Protein AF-A0A6V8KD12-F1 (afdb_monomer)

Mean predicted aligned error: 5.7 Å

pLDDT: mean 87.44, std 9.62, range [46.94, 98.0]

Structure (mmCIF, N/CA/C/O backbone):
data_AF-A0A6V8KD12-F1
#
_entry.id   AF-A0A6V8KD12-F1
#
loop_
_atom_site.group_PDB
_atom_site.id
_atom_site.type_symbol
_atom_site.label_atom_id
_atom_site.label_alt_id
_atom_site.label_comp_id
_atom_site.label_asym_id
_atom_site.label_entity_id
_atom_site.label_seq_id
_atom_site.pdbx_PDB_ins_code
_atom_site.Cartn_x
_atom_site.Cartn_y
_atom_site.Cartn_z
_atom_site.occupancy
_atom_site.B_iso_or_equiv
_atom_site.auth_seq_id
_atom_site.auth_comp_id
_atom_site.auth_asym_id
_atom_site.auth_atom_id
_atom_site.pdbx_PDB_model_num
ATOM 1 N N . MET A 1 1 ? 13.180 -2.261 -14.685 1.00 46.94 1 MET A N 1
ATOM 2 C CA . MET A 1 1 ? 11.824 -1.833 -14.248 1.00 46.94 1 MET A CA 1
ATOM 3 C C . MET A 1 1 ? 11.907 -1.115 -12.896 1.00 46.94 1 MET A C 1
ATOM 5 O O . MET A 1 1 ? 12.564 -1.656 -12.029 1.00 46.94 1 MET A O 1
ATOM 9 N N . ALA A 1 2 ? 11.272 0.051 -12.705 1.00 47.97 2 ALA A N 1
ATOM 10 C CA . ALA A 1 2 ? 10.940 0.607 -11.367 1.00 47.97 2 ALA A CA 1
ATOM 11 C C . ALA A 1 2 ? 9.421 0.753 -11.205 1.00 47.97 2 ALA A C 1
ATOM 13 O O . ALA A 1 2 ? 8.895 0.661 -10.113 1.00 47.97 2 ALA A O 1
ATOM 14 N N . ILE A 1 3 ? 8.714 0.892 -12.323 1.00 53.16 3 ILE A N 1
ATOM 15 C CA . ILE A 1 3 ? 7.659 0.016 -12.842 1.00 53.16 3 ILE A CA 1
ATOM 16 C C . ILE A 1 3 ? 7.436 0.587 -14.256 1.00 53.16 3 ILE A C 1
ATOM 18 O O . ILE A 1 3 ? 6.945 1.695 -14.428 1.00 53.16 3 ILE A O 1
ATOM 22 N N . ARG A 1 4 ? 7.962 -0.077 -15.286 1.00 57.16 4 ARG A N 1
ATOM 23 C CA . ARG A 1 4 ? 7.761 0.278 -16.696 1.00 57.16 4 ARG A CA 1
ATOM 24 C C . ARG A 1 4 ? 7.095 -0.916 -17.344 1.00 57.16 4 ARG A C 1
ATOM 26 O O . ARG A 1 4 ? 7.818 -1.764 -17.868 1.00 57.16 4 ARG A O 1
ATOM 33 N N . PRO A 1 5 ? 5.773 -1.063 -17.204 1.00 55.84 5 PRO A N 1
ATOM 34 C CA . PRO A 1 5 ? 5.112 -2.126 -17.918 1.00 55.84 5 PRO A CA 1
ATOM 35 C C . PRO A 1 5 ? 5.358 -1.893 -19.423 1.00 55.84 5 PRO A C 1
ATOM 37 O O . PRO A 1 5 ? 5.455 -0.731 -19.851 1.00 55.84 5 PRO A O 1
ATOM 40 N N . PRO A 1 6 ? 5.543 -2.964 -20.211 1.00 58.41 6 PRO A N 1
ATOM 41 C CA . PRO A 1 6 ? 5.554 -2.863 -21.661 1.00 58.41 6 PRO A CA 1
ATOM 42 C C . PRO A 1 6 ? 4.309 -2.084 -22.110 1.00 58.41 6 PRO A C 1
ATOM 44 O O . PRO A 1 6 ? 3.278 -2.120 -21.436 1.00 58.41 6 PRO A O 1
ATOM 47 N N . ALA A 1 7 ? 4.409 -1.307 -23.188 1.00 65.12 7 ALA A N 1
ATOM 48 C CA . ALA A 1 7 ? 3.333 -0.406 -23.614 1.00 65.12 7 ALA A CA 1
ATOM 49 C C . ALA A 1 7 ? 2.801 0.543 -22.504 1.00 65.12 7 ALA A C 1
ATOM 51 O O . ALA A 1 7 ? 1.593 0.660 -22.304 1.00 65.12 7 ALA A O 1
ATOM 52 N N . LEU A 1 8 ? 3.691 1.276 -21.817 1.00 74.00 8 LEU A N 1
ATOM 53 C CA . LEU A 1 8 ? 3.359 2.245 -20.751 1.00 74.00 8 LEU A CA 1
ATOM 54 C C . LEU A 1 8 ? 2.079 3.081 -20.983 1.00 74.00 8 LEU A C 1
ATOM 56 O O . LEU A 1 8 ? 1.253 3.105 -20.072 1.00 74.00 8 LEU A O 1
ATOM 60 N N . PRO A 1 9 ? 1.843 3.729 -22.146 1.00 80.25 9 PRO A N 1
ATOM 61 C CA . PRO A 1 9 ? 0.612 4.497 -22.351 1.00 80.25 9 PRO A CA 1
ATOM 62 C C . PRO A 1 9 ? -0.648 3.622 -22.363 1.00 80.25 9 PRO A C 1
ATOM 64 O O . PRO A 1 9 ? -1.686 4.043 -21.861 1.00 80.25 9 PRO A O 1
ATOM 67 N N . ALA A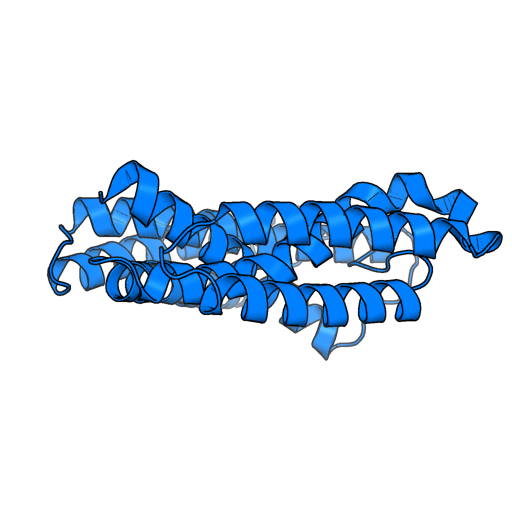 1 10 ? -0.562 2.399 -22.891 1.00 82.75 10 ALA A N 1
ATOM 68 C CA . ALA A 1 10 ? -1.689 1.477 -22.919 1.00 82.75 10 ALA A CA 1
ATOM 69 C C . ALA A 1 10 ? -2.018 0.978 -21.509 1.00 82.75 10 ALA A C 1
ATOM 71 O O . ALA A 1 10 ? -3.174 0.994 -21.102 1.00 82.75 10 ALA A O 1
ATOM 72 N N . VAL A 1 11 ? -0.999 0.616 -20.727 1.00 83.31 11 VAL A N 1
ATOM 73 C CA . VAL A 1 11 ? -1.191 0.163 -19.342 1.00 83.31 11 VAL A CA 1
ATOM 74 C C . VAL A 1 11 ? -1.676 1.303 -18.454 1.00 83.31 11 VAL A C 1
ATOM 76 O O . VAL A 1 11 ? -2.577 1.092 -17.651 1.00 83.31 11 VAL A O 1
ATOM 79 N N . ALA A 1 12 ? -1.162 2.521 -18.640 1.00 85.69 12 ALA A N 1
ATOM 80 C CA . ALA A 1 12 ? -1.676 3.707 -17.960 1.00 85.69 12 ALA A CA 1
ATOM 81 C C . ALA A 1 12 ? -3.152 3.964 -18.304 1.00 85.69 12 ALA A C 1
ATOM 83 O O . ALA A 1 12 ? -3.948 4.207 -17.401 1.00 85.69 12 ALA A O 1
ATOM 84 N N . GLY A 1 13 ? -3.530 3.844 -19.582 1.00 89.12 13 GLY A N 1
ATOM 85 C CA . GLY A 1 13 ? -4.921 3.956 -20.023 1.00 89.12 13 GLY A CA 1
ATOM 86 C C . GLY A 1 13 ? -5.826 2.901 -19.384 1.00 89.12 13 GLY A C 1
ATOM 87 O O . GLY A 1 13 ? -6.870 3.241 -18.834 1.00 89.12 13 GLY A O 1
ATOM 88 N N . VAL A 1 14 ? -5.399 1.635 -19.374 1.00 90.62 14 VAL A N 1
ATOM 89 C CA . VAL A 1 14 ? -6.140 0.551 -18.709 1.00 90.62 14 VAL A CA 1
ATOM 90 C C . VAL A 1 14 ? -6.272 0.809 -17.209 1.00 90.62 14 VAL A C 1
ATOM 92 O O . VAL A 1 14 ? -7.352 0.621 -16.662 1.00 90.62 14 VAL A O 1
ATOM 95 N N . CYS A 1 15 ? -5.218 1.283 -16.543 1.00 89.50 15 CYS A N 1
ATOM 96 C CA . CYS A 1 15 ? -5.270 1.595 -15.115 1.00 89.50 15 CYS A CA 1
ATOM 97 C C . CYS A 1 15 ? -6.203 2.774 -14.816 1.00 89.50 15 CYS A C 1
ATOM 99 O O . CYS A 1 15 ? -6.921 2.727 -13.826 1.00 89.50 15 CYS A O 1
ATOM 101 N N . ALA A 1 16 ? -6.245 3.797 -15.675 1.00 92.25 16 ALA A N 1
ATOM 102 C CA . ALA A 1 16 ? -7.182 4.910 -15.532 1.00 92.25 16 ALA A CA 1
ATOM 103 C C . ALA A 1 16 ? -8.642 4.447 -15.666 1.00 92.25 16 ALA A C 1
ATOM 105 O O . ALA A 1 16 ? -9.491 4.831 -14.865 1.00 92.25 16 ALA A O 1
ATOM 106 N N . VAL A 1 17 ? -8.928 3.571 -16.635 1.00 93.88 17 VAL A N 1
ATOM 107 C CA . VAL A 1 17 ? -10.260 2.967 -16.790 1.00 93.88 17 VAL A CA 1
ATOM 108 C C . VAL A 1 17 ? -10.591 2.064 -15.602 1.00 93.88 17 VAL A C 1
ATOM 110 O O . VAL A 1 17 ? -11.696 2.139 -15.074 1.00 93.88 17 VAL A O 1
ATOM 113 N N . ALA A 1 18 ? -9.642 1.245 -15.143 1.00 93.25 18 ALA A N 1
ATOM 114 C CA . ALA A 1 18 ? -9.827 0.384 -13.979 1.00 93.25 18 ALA A CA 1
ATOM 115 C C . ALA A 1 18 ? -10.093 1.194 -12.701 1.00 93.25 18 ALA A C 1
ATOM 117 O O . ALA A 1 18 ? -10.962 0.803 -11.932 1.00 93.25 18 ALA A O 1
ATOM 118 N N . ALA A 1 19 ? -9.417 2.331 -12.502 1.00 92.25 19 ALA A N 1
ATOM 119 C CA . ALA A 1 19 ? -9.681 3.248 -11.390 1.00 92.25 19 ALA A CA 1
ATOM 120 C C . ALA A 1 19 ? -11.131 3.743 -11.415 1.00 92.25 19 ALA A C 1
ATOM 122 O O . ALA A 1 19 ? -11.870 3.573 -10.452 1.00 92.25 19 ALA A O 1
ATOM 123 N N . LEU A 1 20 ? -11.559 4.272 -12.564 1.00 94.81 20 LEU A N 1
ATOM 124 C CA . LEU A 1 20 ? -12.904 4.807 -12.744 1.00 94.81 20 LEU A CA 1
ATOM 125 C C . LEU A 1 20 ? -13.976 3.727 -12.541 1.00 94.81 20 LEU A C 1
ATOM 127 O O . LEU A 1 20 ? -14.984 3.963 -11.881 1.00 94.81 20 LEU A O 1
ATOM 131 N N . LEU A 1 21 ? -13.750 2.524 -13.073 1.00 94.12 21 LEU A N 1
ATOM 132 C CA . LEU A 1 21 ? -14.649 1.393 -12.864 1.00 94.12 21 LEU A CA 1
ATOM 133 C C . LEU A 1 21 ? -14.657 0.921 -11.409 1.00 94.12 21 LEU A C 1
ATOM 135 O O . LEU A 1 21 ? -15.714 0.528 -10.928 1.00 94.12 21 LEU A O 1
ATOM 139 N N . ALA A 1 22 ? -13.522 0.964 -10.708 1.00 93.50 22 ALA A N 1
ATOM 140 C CA . ALA A 1 22 ? -13.441 0.605 -9.297 1.00 93.50 22 ALA A CA 1
ATOM 141 C C . ALA A 1 22 ? -14.221 1.596 -8.424 1.00 93.50 22 ALA A C 1
ATOM 143 O O . ALA A 1 22 ? -14.974 1.161 -7.556 1.00 93.50 22 ALA A O 1
ATOM 144 N N . ASP A 1 23 ? -14.118 2.898 -8.699 1.00 93.25 23 ASP A N 1
ATOM 145 C CA . ASP A 1 23 ? -14.878 3.932 -7.990 1.00 93.25 23 ASP A CA 1
ATOM 146 C C . ASP A 1 23 ? -16.386 3.769 -8.220 1.00 93.25 23 ASP A C 1
ATOM 148 O O . ASP A 1 23 ? -17.173 3.763 -7.271 1.00 93.25 23 ASP A O 1
ATOM 152 N N . ILE A 1 24 ? -16.801 3.540 -9.472 1.00 91.88 24 ILE A N 1
ATOM 153 C CA . ILE A 1 24 ? -18.200 3.229 -9.801 1.00 91.88 24 ILE A CA 1
ATOM 154 C C . ILE A 1 24 ? -18.647 1.963 -9.061 1.00 91.88 24 ILE A C 1
ATOM 156 O O . ILE A 1 24 ? -19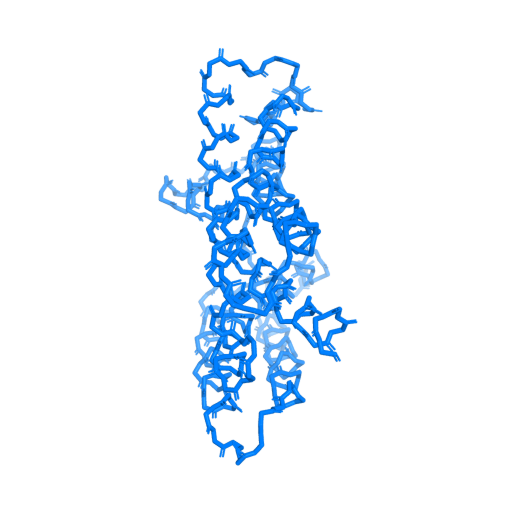.699 1.952 -8.425 1.00 91.88 24 ILE A O 1
ATOM 160 N N . ALA A 1 25 ? -17.842 0.903 -9.102 1.00 92.12 25 ALA A N 1
ATOM 161 C CA . ALA A 1 25 ? -18.140 -0.373 -8.464 1.00 92.12 25 ALA A CA 1
ATOM 162 C C . ALA A 1 25 ? -18.185 -0.289 -6.929 1.00 92.12 25 ALA A C 1
ATOM 164 O O . ALA A 1 25 ? -18.879 -1.088 -6.305 1.00 92.12 25 ALA A O 1
ATOM 165 N N . ALA A 1 26 ? -17.488 0.669 -6.316 1.00 91.25 26 ALA A N 1
ATOM 166 C CA . ALA A 1 26 ? -17.530 0.913 -4.878 1.00 91.25 26 ALA A CA 1
ATOM 167 C C . ALA A 1 26 ? -18.795 1.678 -4.439 1.00 91.25 26 ALA A C 1
ATOM 169 O O . ALA A 1 26 ? -19.311 1.461 -3.337 1.00 91.25 26 ALA A O 1
ATOM 170 N N . VAL A 1 27 ? -19.312 2.564 -5.296 1.00 91.50 27 VAL A N 1
ATOM 171 C CA . VAL A 1 27 ? -20.464 3.430 -4.986 1.00 91.50 27 VAL A CA 1
ATOM 172 C C . VAL A 1 27 ? -21.797 2.791 -5.379 1.00 91.50 27 VAL A C 1
ATOM 174 O O . VAL A 1 27 ? -22.782 2.934 -4.658 1.00 91.50 27 VAL A O 1
ATOM 177 N N . TRP A 1 28 ? -21.849 2.079 -6.504 1.00 89.94 28 TRP A N 1
ATOM 178 C CA . TRP A 1 28 ? -23.105 1.638 -7.117 1.00 89.94 28 TRP A CA 1
ATOM 179 C C . TRP A 1 28 ? -23.869 0.542 -6.348 1.00 89.94 28 TRP A C 1
ATOM 181 O O . TRP A 1 28 ? -25.097 0.633 -6.256 1.00 89.94 28 TRP A O 1
ATOM 191 N N . PRO A 1 29 ? -23.221 -0.493 -5.778 1.00 88.44 29 PRO A N 1
ATOM 192 C CA . PRO A 1 29 ? -23.928 -1.530 -5.033 1.00 88.44 29 PRO A CA 1
ATOM 193 C C . PRO A 1 29 ? -24.626 -0.959 -3.795 1.00 88.44 29 PRO A C 1
ATOM 195 O O . PRO A 1 29 ? -24.043 -0.167 -3.053 1.00 88.44 29 PRO A O 1
ATOM 198 N N . GLN A 1 30 ? -25.857 -1.400 -3.525 1.00 83.50 30 GLN A N 1
ATOM 199 C CA . GLN A 1 30 ? -26.606 -0.980 -2.330 1.00 83.50 30 GLN A CA 1
ATOM 200 C C . GLN A 1 30 ? -25.964 -1.492 -1.031 1.00 83.50 30 GLN A C 1
ATOM 202 O O . GLN A 1 30 ? -25.962 -0.785 -0.026 1.00 83.50 30 GLN A O 1
ATOM 207 N N . SER A 1 31 ? -25.354 -2.677 -1.069 1.00 83.50 31 SER A N 1
ATOM 208 C CA . SER A 1 31 ? -24.565 -3.258 0.021 1.00 83.50 31 SER A CA 1
ATOM 209 C C . SER A 1 31 ? -23.068 -3.013 -0.179 1.00 83.50 31 SER A C 1
ATOM 211 O O . SER A 1 31 ? -22.563 -3.156 -1.295 1.00 83.50 31 SER A O 1
ATOM 213 N N . ALA A 1 32 ? -22.340 -2.708 0.897 1.00 82.88 32 ALA A N 1
ATOM 214 C CA . ALA A 1 32 ? -20.882 -2.626 0.869 1.00 82.88 32 ALA A CA 1
ATOM 215 C C . ALA A 1 32 ? -20.296 -4.023 0.590 1.00 82.88 32 ALA A C 1
ATOM 217 O O . ALA A 1 32 ? -20.443 -4.948 1.381 1.00 82.88 32 ALA A O 1
ATOM 218 N N . THR A 1 33 ? -19.702 -4.213 -0.591 1.00 85.12 33 THR A N 1
ATOM 219 C CA . THR A 1 33 ? -19.132 -5.505 -1.006 1.00 85.12 33 THR A CA 1
ATOM 220 C C . THR A 1 33 ? -17.822 -5.286 -1.753 1.00 85.12 33 THR A C 1
ATOM 222 O O . THR A 1 33 ? -17.708 -4.368 -2.563 1.00 85.12 33 THR A O 1
ATOM 225 N N . ILE A 1 34 ? -16.827 -6.141 -1.503 1.00 87.25 34 ILE A N 1
ATOM 226 C CA . ILE A 1 34 ? -15.526 -6.092 -2.196 1.00 87.25 34 ILE A CA 1
ATOM 227 C C . ILE A 1 34 ? -15.530 -6.847 -3.529 1.00 87.25 34 ILE A C 1
ATOM 229 O O . ILE A 1 34 ? -14.642 -6.667 -4.361 1.00 87.25 34 ILE A O 1
ATOM 233 N N . LEU A 1 35 ? -16.533 -7.701 -3.749 1.00 90.94 35 LEU A N 1
ATOM 234 C CA . LEU A 1 35 ? -16.610 -8.579 -4.914 1.00 90.94 35 LEU A CA 1
ATOM 235 C C . LEU A 1 35 ? -16.564 -7.813 -6.257 1.00 90.94 35 LEU A C 1
ATOM 237 O O . LEU A 1 35 ? -15.824 -8.236 -7.146 1.00 90.94 35 LEU A O 1
ATOM 241 N N . PRO A 1 36 ? -17.240 -6.657 -6.418 1.00 90.56 36 PRO A N 1
ATOM 242 C CA . PRO A 1 36 ? -17.102 -5.838 -7.621 1.00 90.56 36 PRO A CA 1
ATOM 243 C C . PRO A 1 36 ? -15.665 -5.346 -7.862 1.00 90.56 36 PRO A C 1
ATOM 245 O O . PRO A 1 36 ? -15.186 -5.388 -8.993 1.00 90.56 36 PRO A O 1
ATOM 248 N N . LEU A 1 37 ? -14.937 -4.957 -6.808 1.00 89.94 37 LEU A N 1
ATOM 249 C CA . LEU A 1 37 ? -13.539 -4.517 -6.913 1.00 89.94 37 LEU A CA 1
ATOM 250 C C . LEU A 1 37 ? -12.616 -5.675 -7.311 1.00 89.94 37 LEU A C 1
ATOM 252 O O . LEU A 1 37 ? -11.657 -5.474 -8.060 1.00 89.94 37 LEU A O 1
ATOM 256 N N . PHE A 1 38 ? -12.923 -6.897 -6.866 1.00 91.56 38 PHE A N 1
ATOM 257 C CA . PHE A 1 38 ? -12.214 -8.094 -7.314 1.00 91.56 38 PHE A CA 1
ATOM 258 C C . PHE A 1 38 ? -12.384 -8.309 -8.825 1.00 91.56 38 PHE A C 1
ATOM 260 O O . PHE A 1 38 ? -11.391 -8.488 -9.532 1.00 91.56 38 PHE A O 1
ATOM 267 N N . TYR A 1 39 ? -13.610 -8.204 -9.350 1.00 92.94 39 TYR A N 1
ATOM 268 C CA . TYR A 1 39 ? -13.848 -8.307 -10.794 1.00 92.94 39 TYR A CA 1
ATOM 269 C C . TYR A 1 39 ? -13.140 -7.207 -11.591 1.00 92.94 39 TYR A C 1
ATOM 271 O O . TYR A 1 39 ? -12.548 -7.502 -12.630 1.00 92.94 39 TYR A O 1
ATOM 279 N N . VAL A 1 40 ? -13.133 -5.964 -11.095 1.00 93.88 40 VAL A N 1
ATOM 280 C CA . VAL A 1 40 ? -12.402 -4.858 -11.737 1.00 93.88 40 VAL A CA 1
ATOM 281 C C . VAL A 1 40 ? -10.893 -5.110 -11.723 1.00 93.88 40 VAL A C 1
ATOM 283 O O . VAL A 1 40 ? -10.229 -4.870 -12.728 1.00 93.88 40 VAL A O 1
ATOM 286 N N . SER A 1 41 ? -10.350 -5.661 -10.635 1.00 90.94 41 SER A N 1
ATOM 287 C CA . SER A 1 41 ? -8.928 -6.012 -10.535 1.00 90.94 41 SER A CA 1
ATOM 288 C C . SER A 1 41 ? -8.535 -7.088 -11.550 1.00 90.94 41 SER A C 1
ATOM 290 O O . SER A 1 41 ? -7.567 -6.919 -12.293 1.00 90.94 41 SER A O 1
ATOM 292 N N . VAL A 1 42 ? -9.307 -8.179 -11.624 1.00 93.00 42 VAL A N 1
ATOM 293 C CA . VAL A 1 42 ? -9.060 -9.281 -12.568 1.00 93.00 42 VAL A CA 1
ATOM 294 C C . VAL A 1 42 ? -9.228 -8.805 -14.012 1.00 93.00 42 VAL A C 1
ATOM 296 O O . VAL A 1 42 ? -8.365 -9.069 -14.851 1.00 93.00 42 VAL A O 1
ATOM 299 N N . GLY A 1 43 ? -10.299 -8.061 -14.302 1.00 92.56 43 GLY A N 1
ATOM 300 C CA . GLY A 1 43 ? -10.574 -7.517 -15.631 1.00 92.56 43 GLY A CA 1
ATOM 301 C C . GLY A 1 43 ? -9.523 -6.502 -16.083 1.00 92.56 43 GLY A C 1
ATOM 302 O O . GLY A 1 43 ? -9.025 -6.593 -17.203 1.00 92.56 43 GLY A O 1
ATOM 303 N N . GLY A 1 44 ? -9.124 -5.580 -15.203 1.00 91.50 44 GLY A N 1
ATOM 304 C CA . GLY A 1 44 ? -8.078 -4.593 -15.469 1.00 91.50 44 GLY A CA 1
ATOM 305 C C . GLY A 1 44 ? -6.714 -5.239 -15.708 1.00 91.50 44 GLY A C 1
ATOM 306 O O . GLY A 1 44 ? -6.009 -4.865 -16.644 1.00 91.50 44 GLY A O 1
ATOM 307 N N . PHE A 1 45 ? -6.362 -6.265 -14.928 1.00 91.50 45 PHE A N 1
ATOM 308 C CA . PHE A 1 45 ? -5.128 -7.022 -15.133 1.00 91.50 45 PHE A CA 1
ATOM 309 C C . PHE A 1 45 ? -5.134 -7.772 -16.471 1.00 91.50 45 PHE A C 1
ATOM 311 O O . PHE A 1 45 ? -4.175 -7.667 -17.237 1.00 91.50 45 PHE A O 1
ATOM 318 N N . ALA A 1 46 ? -6.227 -8.471 -16.793 1.00 91.31 46 ALA A N 1
ATOM 319 C CA . ALA A 1 46 ? -6.378 -9.164 -18.069 1.00 91.31 46 ALA A CA 1
ATOM 320 C C . ALA A 1 46 ? -6.311 -8.190 -19.257 1.00 91.31 46 ALA A C 1
ATOM 322 O O . ALA A 1 46 ? -5.597 -8.445 -20.226 1.00 91.31 46 ALA A O 1
ATOM 323 N N . ALA A 1 47 ? -6.983 -7.040 -19.167 1.00 90.81 47 ALA A N 1
ATOM 324 C CA . ALA A 1 47 ? -6.940 -6.003 -20.193 1.00 90.81 47 ALA A CA 1
ATOM 325 C C . ALA A 1 47 ? -5.528 -5.421 -20.371 1.00 90.81 47 ALA A C 1
ATOM 327 O O . ALA A 1 47 ? -5.078 -5.234 -21.502 1.00 90.81 47 ALA A O 1
ATOM 328 N N . ALA A 1 48 ? -4.797 -5.184 -19.277 1.00 87.94 48 ALA A N 1
ATOM 329 C CA . ALA A 1 48 ? -3.424 -4.688 -19.332 1.00 87.94 48 ALA A CA 1
ATOM 330 C C . ALA A 1 48 ? -2.477 -5.714 -19.973 1.00 87.94 48 ALA A C 1
ATOM 332 O O . ALA A 1 48 ? -1.630 -5.344 -20.785 1.00 87.94 48 ALA A O 1
ATOM 333 N N . MET A 1 49 ? -2.661 -7.003 -19.673 1.00 87.38 49 MET A N 1
ATOM 334 C CA . MET A 1 49 ? -1.936 -8.095 -20.327 1.00 87.38 49 MET A CA 1
ATOM 335 C C . MET A 1 49 ? -2.231 -8.166 -21.823 1.00 87.38 49 MET A C 1
ATOM 337 O O . MET A 1 49 ? -1.307 -8.212 -22.633 1.00 87.38 49 MET A O 1
ATOM 341 N N . LEU A 1 50 ? -3.506 -8.112 -22.213 1.00 87.44 50 LEU A N 1
ATOM 342 C CA . LEU A 1 50 ? -3.893 -8.104 -23.624 1.00 87.44 50 LEU A CA 1
ATOM 343 C C . LEU A 1 50 ? -3.289 -6.903 -24.359 1.00 87.44 50 LEU A C 1
ATOM 345 O O . LEU A 1 50 ? -2.744 -7.071 -25.446 1.00 87.44 50 LEU A O 1
ATOM 349 N N . ALA A 1 51 ? -3.302 -5.717 -23.746 1.00 84.38 51 ALA A N 1
ATOM 350 C CA . ALA A 1 51 ? -2.712 -4.510 -24.316 1.00 84.38 51 ALA A CA 1
ATOM 351 C C . ALA A 1 51 ? -1.196 -4.640 -24.556 1.00 84.38 51 ALA A C 1
ATOM 353 O O . ALA A 1 51 ? -0.694 -4.181 -25.584 1.00 84.38 51 ALA A O 1
ATOM 354 N N . GLN A 1 52 ? -0.471 -5.308 -23.654 1.00 82.00 52 GLN A N 1
ATOM 355 C CA . GLN A 1 52 ? 0.961 -5.588 -23.812 1.00 82.00 52 GLN A CA 1
ATOM 356 C C . GLN A 1 52 ? 1.252 -6.575 -24.948 1.00 82.00 52 GLN A C 1
ATOM 358 O O . GLN A 1 52 ? 2.292 -6.481 -25.596 1.00 82.00 52 GLN A O 1
ATOM 363 N N . LEU A 1 53 ? 0.329 -7.499 -25.234 1.00 81.88 53 LEU A N 1
ATOM 364 C CA . LEU A 1 53 ? 0.495 -8.492 -26.297 1.00 81.88 53 LEU A CA 1
ATOM 365 C C . LEU A 1 53 ? 0.272 -7.925 -27.706 1.00 81.88 53 LEU A C 1
ATOM 367 O O . LEU A 1 53 ? 0.739 -8.519 -28.681 1.00 81.88 53 LEU A O 1
ATOM 371 N N . VAL A 1 54 ? -0.394 -6.776 -27.852 1.00 79.88 54 VAL A N 1
ATOM 372 C CA . VAL A 1 54 ? -0.654 -6.178 -29.174 1.00 79.88 54 VAL A CA 1
ATOM 373 C C . VAL A 1 54 ? 0.649 -5.750 -29.863 1.00 79.88 54 VAL A C 1
ATOM 375 O O . VAL A 1 54 ? 0.805 -5.970 -31.066 1.00 79.88 54 VAL A O 1
ATOM 378 N N . ARG A 1 55 ? 1.622 -5.205 -29.120 1.00 72.75 55 ARG A N 1
ATOM 379 C CA . ARG A 1 55 ? 2.886 -4.694 -29.677 1.00 72.75 55 ARG A CA 1
ATOM 380 C C . ARG A 1 55 ? 3.978 -5.777 -29.744 1.00 72.75 55 ARG A C 1
ATOM 382 O O . ARG A 1 55 ? 4.290 -6.369 -28.715 1.00 72.75 55 ARG A O 1
ATOM 389 N N . PRO A 1 56 ? 4.597 -6.034 -30.915 1.00 66.69 56 PRO A N 1
ATOM 390 C CA . PRO A 1 56 ? 5.602 -7.093 -31.080 1.00 66.69 56 PRO A CA 1
ATOM 391 C C . PRO A 1 56 ? 6.804 -6.973 -30.131 1.00 66.69 56 PRO A C 1
ATOM 393 O O . PRO A 1 56 ? 7.191 -7.966 -29.519 1.00 66.69 56 PRO A O 1
ATOM 396 N N . ASP A 1 57 ? 7.332 -5.758 -29.954 1.00 67.56 57 ASP A N 1
ATOM 397 C CA . ASP A 1 57 ? 8.503 -5.481 -29.105 1.00 67.56 57 ASP A CA 1
ATOM 398 C C . ASP A 1 57 ? 8.231 -5.710 -27.608 1.00 67.56 57 ASP A C 1
ATOM 400 O O . ASP A 1 57 ? 9.140 -5.998 -26.824 1.00 67.56 57 ASP A O 1
ATOM 404 N N . ASP A 1 58 ? 6.962 -5.601 -27.214 1.00 64.69 58 ASP A N 1
ATOM 405 C CA . ASP A 1 58 ? 6.488 -5.718 -25.837 1.00 64.69 58 ASP A CA 1
ATOM 406 C C . ASP A 1 58 ? 6.209 -7.186 -25.445 1.00 64.69 58 ASP A C 1
ATOM 408 O O . ASP A 1 58 ? 6.399 -7.567 -24.286 1.00 64.69 58 ASP A O 1
ATOM 412 N N . ARG A 1 59 ? 5.865 -8.057 -26.412 1.00 64.88 59 ARG A N 1
ATOM 413 C CA . ARG A 1 59 ? 5.610 -9.498 -26.180 1.00 64.88 59 ARG A CA 1
ATOM 414 C C . ARG A 1 59 ? 6.802 -10.224 -25.564 1.00 64.88 59 ARG A C 1
ATOM 416 O O . ARG A 1 59 ? 6.615 -11.093 -24.715 1.00 64.88 59 ARG A O 1
ATOM 423 N N . ALA A 1 60 ? 8.021 -9.861 -25.964 1.00 65.62 60 ALA A N 1
ATOM 424 C CA . ALA A 1 60 ? 9.246 -10.4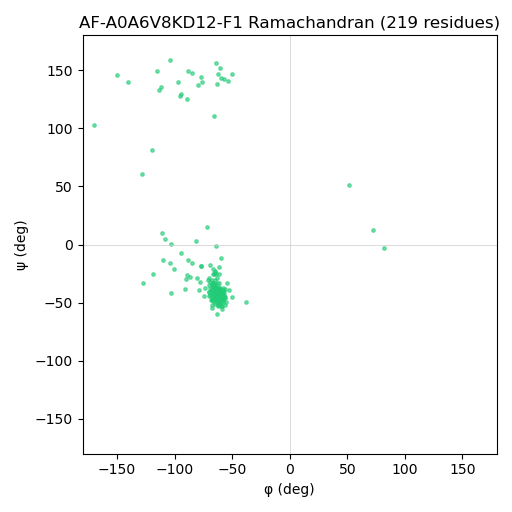91 -25.472 1.00 65.62 60 ALA A CA 1
ATOM 425 C C . ALA A 1 60 ? 9.479 -10.257 -23.967 1.00 65.62 60 ALA A C 1
ATOM 427 O O . ALA A 1 60 ? 10.150 -11.057 -23.323 1.00 65.62 60 ALA A O 1
ATOM 428 N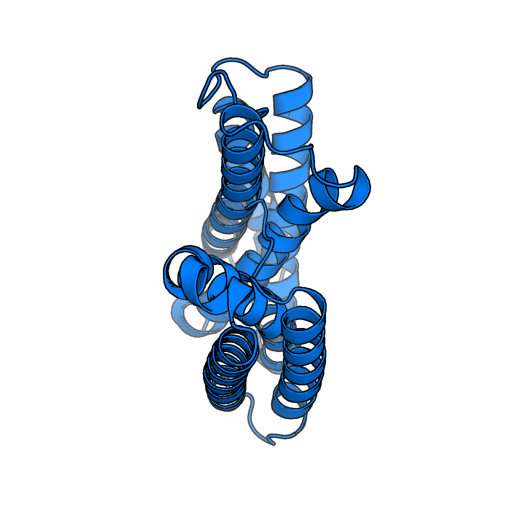 N . ARG A 1 61 ? 8.897 -9.191 -23.399 1.00 67.50 61 ARG A N 1
ATOM 429 C CA . ARG A 1 61 ? 9.057 -8.791 -21.988 1.00 67.50 61 ARG A CA 1
ATOM 430 C C . ARG A 1 61 ? 7.802 -9.037 -21.149 1.00 67.50 61 ARG A C 1
ATOM 432 O O . ARG A 1 61 ? 7.767 -8.670 -19.977 1.00 67.50 61 ARG A O 1
ATOM 439 N N . ALA A 1 62 ? 6.769 -9.649 -21.732 1.00 66.44 62 ALA A N 1
ATOM 440 C CA . ALA A 1 62 ? 5.470 -9.817 -21.085 1.00 66.44 62 ALA A CA 1
ATOM 441 C C . ALA A 1 62 ? 5.583 -10.597 -19.763 1.00 66.44 62 ALA A C 1
ATOM 443 O O . ALA A 1 62 ? 5.051 -10.154 -18.746 1.00 66.44 62 ALA A O 1
ATOM 444 N N . LYS A 1 63 ? 6.357 -11.694 -19.743 1.00 68.62 63 LYS A N 1
ATOM 445 C CA . LYS A 1 63 ? 6.568 -12.517 -18.536 1.00 68.62 63 LYS A CA 1
ATOM 446 C C . LYS A 1 63 ? 7.250 -11.739 -17.406 1.00 68.62 63 LYS A C 1
ATOM 448 O O . LYS A 1 63 ? 6.799 -11.814 -16.267 1.00 68.62 63 LYS A O 1
ATOM 453 N N . ASP A 1 64 ? 8.249 -10.925 -17.736 1.00 69.31 64 ASP A N 1
ATOM 454 C CA . ASP A 1 64 ? 8.989 -10.111 -16.760 1.00 69.31 64 ASP A CA 1
ATOM 455 C C . ASP A 1 64 ? 8.135 -8.972 -16.173 1.00 69.31 64 ASP A C 1
ATOM 457 O O . ASP A 1 64 ? 8.454 -8.407 -15.127 1.00 69.31 64 ASP A O 1
ATOM 461 N N . SER A 1 65 ? 7.025 -8.630 -16.834 1.00 74.81 65 SER A N 1
ATOM 462 C CA . SER A 1 65 ? 6.147 -7.518 -16.463 1.00 74.81 65 SER A CA 1
ATOM 463 C C . SER A 1 65 ? 4.847 -7.916 -15.763 1.00 74.81 65 SER A C 1
ATOM 465 O O . SER A 1 65 ? 4.048 -7.047 -15.407 1.00 74.81 65 SER A O 1
ATOM 467 N N . LEU A 1 66 ? 4.623 -9.214 -15.545 1.00 80.56 66 LEU A N 1
ATOM 468 C CA . LEU A 1 66 ? 3.408 -9.726 -14.909 1.00 80.56 66 LEU A CA 1
ATOM 469 C C . LEU A 1 66 ? 3.226 -9.151 -13.504 1.00 80.56 66 LEU A C 1
ATOM 471 O O . LEU A 1 66 ? 2.213 -8.518 -13.214 1.00 80.56 66 LEU A O 1
ATOM 475 N N . SER A 1 67 ? 4.236 -9.329 -12.648 1.00 80.50 67 SER A N 1
ATOM 476 C CA . SER A 1 67 ? 4.147 -8.968 -11.228 1.00 80.50 67 SER A CA 1
ATOM 477 C C . SER A 1 67 ? 3.928 -7.471 -11.024 1.00 80.50 67 SER A C 1
ATOM 479 O O . SER A 1 67 ? 3.195 -7.039 -10.148 1.00 80.50 67 SER A O 1
ATOM 481 N N . SER A 1 68 ? 4.559 -6.662 -11.851 1.00 79.12 68 SER A N 1
ATOM 482 C CA . SER A 1 68 ? 4.507 -5.208 -11.804 1.00 79.12 68 SER A CA 1
ATOM 483 C C . SER A 1 68 ? 3.231 -4.643 -12.404 1.00 79.12 68 SER A C 1
ATOM 485 O O . SER A 1 68 ? 2.670 -3.715 -11.838 1.00 79.12 68 SER A O 1
ATOM 487 N N . THR A 1 69 ? 2.734 -5.211 -13.504 1.00 84.62 69 THR A N 1
ATOM 488 C CA . THR A 1 69 ? 1.417 -4.843 -14.045 1.00 84.62 69 THR A CA 1
ATOM 489 C C . THR A 1 69 ? 0.320 -5.173 -13.040 1.00 84.62 69 THR A C 1
ATOM 491 O O . THR A 1 69 ? -0.555 -4.347 -12.795 1.00 84.62 69 THR A O 1
ATOM 494 N N . LEU A 1 70 ? 0.415 -6.339 -12.395 1.00 86.50 70 LEU A N 1
ATOM 495 C CA . LEU A 1 70 ? -0.484 -6.731 -11.317 1.00 86.50 70 LEU A CA 1
ATOM 496 C C . LEU A 1 70 ? -0.427 -5.739 -10.149 1.00 86.50 70 LEU A C 1
ATOM 498 O O . LEU A 1 70 ? -1.472 -5.271 -9.709 1.00 86.50 70 LEU A O 1
ATOM 502 N N . LEU A 1 71 ? 0.773 -5.371 -9.685 1.00 85.19 71 LEU A N 1
ATOM 503 C CA . LEU A 1 71 ? 0.945 -4.406 -8.593 1.00 85.19 71 LEU A CA 1
ATOM 504 C C . LEU A 1 71 ? 0.371 -3.022 -8.919 1.00 85.19 71 LEU A C 1
ATOM 506 O O . LEU A 1 71 ? -0.220 -2.408 -8.037 1.00 85.19 71 LEU A O 1
ATOM 510 N N . ILE A 1 72 ? 0.504 -2.529 -10.158 1.00 86.75 72 ILE A N 1
ATOM 511 C CA . ILE A 1 72 ? -0.106 -1.245 -10.549 1.00 86.75 72 ILE A CA 1
ATOM 512 C C . ILE A 1 72 ? -1.626 -1.345 -10.493 1.00 86.75 72 ILE A C 1
ATOM 514 O O . ILE A 1 72 ? -2.265 -0.493 -9.885 1.00 86.75 72 ILE A O 1
ATOM 518 N N . VAL A 1 73 ? -2.203 -2.368 -11.131 1.00 89.81 73 VAL A N 1
ATOM 519 C CA . VAL A 1 73 ? -3.662 -2.523 -11.199 1.00 89.81 73 VAL A CA 1
ATOM 520 C C . VAL A 1 73 ? -4.234 -2.673 -9.793 1.00 89.81 73 VAL A C 1
ATOM 522 O O . VAL A 1 73 ? -5.151 -1.943 -9.432 1.00 89.81 73 VAL A O 1
ATOM 525 N N . LEU A 1 74 ? -3.649 -3.550 -8.973 1.00 90.12 74 LEU A N 1
ATOM 526 C CA . LEU A 1 74 ? -4.065 -3.727 -7.584 1.00 90.12 74 LEU A CA 1
ATOM 527 C C . LEU A 1 74 ? -3.884 -2.451 -6.764 1.00 90.12 74 LEU A C 1
ATOM 529 O O . LEU A 1 74 ? -4.771 -2.112 -5.992 1.00 90.12 74 LEU A O 1
ATOM 533 N N . GLY A 1 75 ? -2.773 -1.734 -6.937 1.00 88.44 75 GLY A N 1
ATOM 534 C CA . GLY A 1 75 ? -2.512 -0.504 -6.195 1.00 88.44 75 GLY A CA 1
ATOM 535 C C . GLY A 1 75 ? -3.468 0.633 -6.553 1.00 88.44 75 GLY A C 1
ATOM 536 O O . GLY A 1 75 ? -3.818 1.434 -5.697 1.00 88.44 75 GLY A O 1
ATOM 537 N N . VAL A 1 76 ? -3.923 0.705 -7.804 1.00 90.56 76 VAL A N 1
ATOM 538 C CA . VAL A 1 76 ? -4.930 1.687 -8.221 1.00 90.56 76 VAL A CA 1
ATOM 539 C C . VAL A 1 76 ? -6.317 1.295 -7.708 1.00 90.56 76 VAL A C 1
ATOM 541 O O . VAL A 1 76 ? -7.025 2.137 -7.164 1.00 90.56 76 VAL A O 1
ATOM 544 N N . VAL A 1 77 ? -6.696 0.019 -7.826 1.00 92.75 77 VAL A N 1
ATOM 545 C CA . VAL A 1 77 ? -8.011 -0.467 -7.374 1.00 92.75 77 VAL A CA 1
ATOM 546 C C . VAL A 1 77 ? -8.126 -0.477 -5.846 1.00 92.75 77 VAL A C 1
ATOM 548 O O . VAL A 1 77 ? -9.218 -0.279 -5.316 1.00 92.75 77 VAL A O 1
ATOM 551 N N . SER A 1 78 ? -7.024 -0.651 -5.111 1.00 91.56 78 SER A N 1
ATOM 552 C CA . SER A 1 78 ? -7.057 -0.664 -3.647 1.00 91.56 78 SER A CA 1
ATOM 553 C C . SER A 1 78 ? -7.488 0.672 -3.045 1.00 91.56 78 SER A C 1
ATOM 555 O O . SER A 1 78 ? -8.067 0.679 -1.969 1.00 91.56 78 SER A O 1
ATOM 557 N N . PHE A 1 79 ? -7.307 1.805 -3.727 1.00 91.62 79 PHE A N 1
ATOM 558 C CA . PHE A 1 79 ? -7.837 3.076 -3.223 1.00 91.62 79 PHE A CA 1
ATOM 559 C C . PHE A 1 79 ? -9.369 3.097 -3.180 1.00 91.62 79 PHE A C 1
ATOM 561 O O . PHE A 1 79 ? -9.943 3.635 -2.233 1.00 91.62 79 PHE A O 1
ATOM 568 N N . ALA A 1 80 ? -10.038 2.433 -4.126 1.00 92.62 80 ALA A N 1
ATOM 569 C CA . ALA A 1 80 ? -11.493 2.313 -4.116 1.00 92.62 80 ALA A CA 1
ATOM 570 C C . ALA A 1 80 ? -12.000 1.476 -2.925 1.00 92.62 80 ALA A C 1
ATOM 572 O O . ALA A 1 80 ? -13.145 1.642 -2.498 1.00 92.62 80 ALA A O 1
ATOM 573 N N . SER A 1 81 ? -11.158 0.622 -2.317 1.00 92.00 81 SER A N 1
ATOM 574 C CA . SER A 1 81 ? -11.553 -0.113 -1.108 1.00 92.00 81 SER A CA 1
ATOM 575 C C . SER A 1 81 ? -11.796 0.818 0.079 1.00 92.00 81 SER A C 1
ATOM 577 O O . SER A 1 81 ? -12.566 0.458 0.962 1.00 92.00 81 SER A O 1
ATOM 579 N N . LEU A 1 82 ? -11.216 2.026 0.092 1.00 92.56 82 LEU A N 1
ATOM 580 C CA . LEU A 1 82 ? -11.496 3.045 1.109 1.00 92.56 82 LEU A CA 1
ATOM 581 C C . LEU A 1 82 ? -12.930 3.582 1.002 1.00 92.56 82 LEU A C 1
ATOM 583 O O . LEU A 1 82 ? -13.551 3.863 2.024 1.00 92.56 82 LEU A O 1
ATOM 587 N N . ILE A 1 83 ? -13.475 3.680 -0.215 1.00 93.31 83 ILE A N 1
ATOM 588 C CA . ILE A 1 83 ? -14.864 4.103 -0.452 1.00 93.31 83 ILE A CA 1
ATOM 589 C C . ILE A 1 83 ? -15.827 3.040 0.079 1.00 93.31 83 ILE A C 1
ATOM 591 O O . ILE A 1 83 ? -16.780 3.367 0.785 1.00 93.31 83 ILE A O 1
ATOM 595 N N . VAL A 1 84 ? -15.557 1.764 -0.222 1.00 92.19 84 VAL A N 1
ATOM 596 C CA . VAL A 1 84 ? -16.338 0.638 0.315 1.00 92.19 84 VAL A CA 1
ATOM 597 C C . VAL A 1 84 ? -16.251 0.622 1.836 1.00 92.19 84 VAL A C 1
ATOM 599 O O . VAL A 1 84 ? -17.272 0.540 2.512 1.00 92.19 84 VAL A O 1
ATOM 602 N N . LEU A 1 85 ? -15.035 0.756 2.369 1.00 92.12 85 LEU A N 1
ATOM 603 C CA . LEU A 1 85 ? -14.780 0.726 3.798 1.00 92.12 85 LEU A CA 1
ATOM 604 C C . LEU A 1 85 ? -15.514 1.856 4.525 1.00 92.12 85 LEU A C 1
ATOM 606 O O . LEU A 1 85 ? -16.113 1.595 5.553 1.00 92.12 85 LEU A O 1
ATOM 610 N N . GLY A 1 86 ? -15.574 3.074 3.979 1.00 92.25 86 GLY A N 1
ATOM 611 C CA . GLY A 1 86 ? -16.305 4.198 4.585 1.00 92.25 86 GLY A CA 1
ATOM 612 C C . GLY A 1 86 ? -17.811 3.968 4.796 1.00 92.25 86 GLY A C 1
ATOM 613 O O . GLY A 1 86 ? -18.450 4.750 5.496 1.00 92.25 86 GLY A O 1
ATOM 614 N N . ARG A 1 87 ? -18.379 2.906 4.214 1.00 91.50 87 ARG A N 1
ATOM 615 C CA . ARG A 1 87 ? -19.784 2.504 4.378 1.00 91.50 87 ARG A CA 1
ATOM 616 C C . ARG A 1 87 ? -19.990 1.458 5.482 1.00 91.50 87 ARG A C 1
ATOM 618 O O . ARG A 1 87 ? -21.135 1.153 5.798 1.00 91.50 87 ARG A O 1
ATOM 625 N N . GLU A 1 88 ? -18.911 0.928 6.058 1.00 90.56 88 GLU A N 1
ATOM 626 C CA . GLU A 1 88 ? -18.930 -0.023 7.176 1.00 90.56 88 GLU A CA 1
ATOM 627 C C . GLU A 1 88 ? -18.928 0.701 8.538 1.00 90.56 88 GLU A C 1
ATOM 629 O O . GLU A 1 88 ? -18.325 1.773 8.665 1.00 90.56 88 GLU A O 1
ATOM 634 N N . PRO A 1 89 ? -19.534 0.123 9.595 1.00 88.00 89 PRO A N 1
ATOM 635 C CA . PRO A 1 89 ? -19.730 0.790 10.888 1.00 88.00 89 PRO A CA 1
ATOM 636 C C . PRO A 1 89 ? -18.430 1.193 11.613 1.00 88.00 89 PRO A C 1
ATOM 638 O O . PRO A 1 89 ? -18.446 2.158 12.374 1.00 88.00 89 PRO A O 1
ATOM 641 N N . LEU A 1 90 ? -17.300 0.520 11.347 1.00 92.56 90 LEU A N 1
ATOM 642 C CA . LEU A 1 90 ? -15.956 0.863 11.861 1.00 92.56 90 LEU A CA 1
ATOM 643 C C . LEU A 1 90 ? -14.999 1.366 10.766 1.00 92.56 90 LEU A C 1
ATOM 645 O O . LEU A 1 90 ? -13.791 1.522 10.975 1.00 92.56 90 LEU A O 1
ATOM 649 N N . GLY A 1 91 ? -15.527 1.625 9.574 1.00 92.88 91 GLY A N 1
ATOM 650 C CA . GLY A 1 91 ? -14.745 1.878 8.378 1.00 92.88 91 GLY A CA 1
ATOM 651 C C . GLY A 1 91 ? -13.879 3.124 8.451 1.00 92.88 91 GLY A C 1
ATOM 652 O O . GLY A 1 91 ? -12.655 3.047 8.382 1.00 92.88 91 GLY A O 1
ATOM 653 N N . THR A 1 92 ? -14.507 4.283 8.652 1.00 94.44 92 THR A N 1
ATOM 654 C CA . THR A 1 92 ? -13.824 5.588 8.733 1.00 94.44 92 THR A CA 1
ATOM 655 C C . THR A 1 92 ? -12.741 5.615 9.812 1.00 94.44 92 THR A C 1
ATOM 657 O O . THR A 1 92 ? -11.667 6.182 9.617 1.00 94.44 92 THR A O 1
ATOM 660 N N . GLN A 1 93 ? -13.007 4.962 10.941 1.00 95.00 93 GLN A N 1
ATOM 661 C CA . GLN A 1 93 ? -12.078 4.845 12.062 1.00 95.00 93 GLN A CA 1
ATOM 662 C C . GLN A 1 93 ? -10.864 3.998 11.674 1.00 95.00 93 GLN A C 1
ATOM 664 O O . GLN A 1 93 ? -9.727 4.423 11.872 1.00 95.00 93 GLN A O 1
ATOM 669 N N . THR A 1 94 ? -11.100 2.849 11.039 1.00 95.94 94 THR A N 1
ATOM 670 C CA . THR A 1 94 ? -10.036 1.965 10.552 1.00 95.94 94 THR A CA 1
ATOM 671 C C . THR A 1 94 ? -9.185 2.645 9.480 1.00 95.94 94 THR A C 1
ATOM 673 O O . THR A 1 94 ? -7.958 2.569 9.536 1.00 95.94 94 THR A O 1
ATOM 676 N N . ILE A 1 95 ? -9.809 3.382 8.552 1.00 96.19 95 ILE A N 1
ATOM 677 C CA . ILE A 1 95 ? -9.104 4.199 7.552 1.00 96.19 95 ILE A CA 1
ATOM 678 C C . ILE A 1 95 ? -8.166 5.181 8.252 1.00 96.19 95 ILE A C 1
ATOM 680 O O . ILE A 1 95 ? -6.976 5.228 7.942 1.00 96.19 95 ILE A O 1
ATOM 684 N N . PHE A 1 96 ? -8.683 5.945 9.216 1.00 96.31 96 PHE A N 1
ATOM 685 C CA . PHE A 1 96 ? -7.893 6.946 9.921 1.00 96.31 96 PHE A CA 1
ATOM 686 C C . PHE A 1 96 ? -6.706 6.320 10.662 1.00 96.31 96 PHE A C 1
ATOM 688 O O . PHE A 1 96 ? -5.573 6.759 10.471 1.00 96.31 96 PHE A O 1
ATOM 695 N N . VAL A 1 97 ? -6.943 5.257 11.438 1.00 96.75 97 VAL A N 1
ATOM 696 C CA . VAL A 1 97 ? -5.902 4.548 12.200 1.00 96.75 97 VAL A CA 1
ATOM 697 C C . VAL A 1 97 ? -4.815 4.002 11.268 1.00 96.75 97 VAL A C 1
ATOM 699 O O . VAL A 1 97 ? -3.635 4.293 11.464 1.00 96.75 97 VAL A O 1
ATOM 702 N N . CYS A 1 98 ? -5.187 3.250 10.229 1.00 97.06 98 CYS A N 1
ATOM 703 C CA . CYS A 1 98 ? -4.232 2.588 9.339 1.00 97.06 98 CYS A CA 1
ATOM 704 C C . CYS A 1 98 ? -3.456 3.572 8.452 1.00 97.06 98 CYS A C 1
ATOM 706 O O . CYS A 1 98 ? -2.243 3.411 8.272 1.00 97.06 98 CYS A O 1
ATOM 708 N N . LEU A 1 99 ? -4.113 4.600 7.902 1.00 97.19 99 LEU A N 1
ATOM 709 C CA . LEU A 1 99 ? -3.439 5.581 7.047 1.00 97.19 99 LEU A CA 1
ATOM 710 C C . LEU A 1 99 ? -2.555 6.532 7.862 1.00 97.19 99 LEU A C 1
ATOM 712 O O . LEU A 1 99 ? -1.450 6.838 7.416 1.00 97.19 99 LEU A O 1
ATOM 716 N N . ALA A 1 100 ? -2.971 6.942 9.066 1.00 97.50 100 ALA A N 1
ATOM 717 C CA . ALA A 1 100 ? -2.120 7.730 9.959 1.00 97.50 100 ALA A CA 1
ATOM 718 C C . ALA A 1 100 ? -0.872 6.938 10.375 1.00 97.50 100 ALA A C 1
ATOM 720 O O . ALA A 1 100 ? 0.244 7.450 10.279 1.00 97.50 100 ALA A O 1
ATOM 721 N N . ALA A 1 101 ? -1.044 5.669 10.755 1.00 97.38 101 ALA A N 1
ATOM 722 C CA . ALA A 1 101 ? 0.058 4.769 11.091 1.00 97.38 101 ALA A CA 1
ATOM 723 C C . ALA A 1 101 ? 1.046 4.603 9.931 1.00 97.38 101 ALA A C 1
ATOM 725 O O . ALA A 1 101 ? 2.259 4.687 10.120 1.00 97.38 101 ALA A O 1
ATOM 726 N N . THR A 1 102 ? 0.524 4.415 8.718 1.00 97.81 102 THR A N 1
ATOM 727 C CA . THR A 1 102 ? 1.335 4.295 7.501 1.00 97.81 102 THR A CA 1
ATOM 728 C C . THR A 1 102 ? 2.073 5.595 7.203 1.00 97.81 102 THR A C 1
ATOM 730 O O . THR A 1 102 ? 3.276 5.571 6.963 1.00 97.81 102 THR A O 1
ATOM 733 N N . GLY A 1 103 ? 1.390 6.738 7.278 1.00 97.25 103 GLY A N 1
ATOM 734 C CA . GLY A 1 103 ? 2.001 8.048 7.071 1.00 97.25 103 GLY A CA 1
ATOM 735 C C . GLY A 1 103 ? 3.147 8.314 8.048 1.00 97.25 103 GLY A C 1
ATOM 736 O O . GLY A 1 103 ? 4.249 8.650 7.615 1.00 97.25 103 GLY A O 1
ATOM 737 N N . VAL A 1 104 ? 2.925 8.090 9.348 1.00 98.00 104 VAL A N 1
ATOM 738 C CA . VAL A 1 104 ? 3.973 8.243 10.369 1.00 98.00 104 VAL A CA 1
ATOM 739 C C . VAL A 1 104 ? 5.118 7.262 10.137 1.00 98.00 104 VAL A C 1
ATOM 741 O O . VAL A 1 104 ? 6.273 7.677 10.171 1.00 98.00 104 VAL A O 1
ATOM 744 N N . SER A 1 105 ? 4.821 5.995 9.840 1.00 97.12 105 SER A N 1
ATOM 745 C CA . SER A 1 105 ? 5.837 4.982 9.535 1.00 97.12 105 SER A CA 1
ATOM 746 C C . SER A 1 105 ? 6.752 5.420 8.397 1.00 97.12 105 SER A C 1
ATOM 748 O O . SER A 1 105 ? 7.972 5.411 8.549 1.00 97.12 105 SER A O 1
ATOM 750 N N . LEU A 1 106 ? 6.176 5.876 7.284 1.00 95.19 106 LEU A N 1
ATOM 751 C CA . LEU A 1 106 ? 6.935 6.317 6.118 1.00 95.19 106 LEU A CA 1
ATOM 752 C C . LEU A 1 106 ? 7.756 7.576 6.418 1.00 95.19 106 LEU A C 1
ATOM 754 O O . LEU A 1 106 ? 8.922 7.642 6.038 1.00 95.19 106 LEU A O 1
ATOM 758 N N . ILE A 1 107 ? 7.190 8.556 7.129 1.00 96.00 107 ILE A N 1
ATOM 759 C CA . ILE A 1 107 ? 7.913 9.774 7.525 1.00 96.00 107 ILE A CA 1
ATOM 760 C C . ILE A 1 107 ? 9.100 9.418 8.421 1.00 96.00 107 ILE A C 1
ATOM 762 O O . ILE A 1 107 ? 10.227 9.818 8.130 1.00 96.00 107 ILE A O 1
ATOM 766 N N . VAL A 1 108 ? 8.865 8.640 9.479 1.00 95.75 108 VAL A N 1
ATOM 767 C CA . VAL A 1 108 ? 9.909 8.235 10.425 1.00 95.75 108 VAL A CA 1
ATOM 768 C C . VAL A 1 108 ? 10.970 7.410 9.714 1.00 95.75 108 VAL A C 1
ATOM 770 O O . VAL A 1 108 ? 12.143 7.732 9.840 1.00 95.75 108 VAL A O 1
ATOM 773 N N . ALA A 1 109 ? 10.587 6.435 8.888 1.00 92.88 109 ALA A N 1
ATOM 774 C CA . ALA A 1 109 ? 11.537 5.632 8.125 1.00 92.88 109 ALA A CA 1
ATOM 775 C C . ALA A 1 109 ? 12.447 6.498 7.246 1.00 92.88 109 ALA A C 1
ATOM 777 O O . ALA A 1 109 ? 13.664 6.329 7.265 1.00 92.88 109 ALA A O 1
ATOM 778 N N . ARG A 1 110 ? 11.880 7.466 6.515 1.00 90.19 110 ARG A N 1
ATOM 779 C CA . ARG A 1 110 ? 12.646 8.358 5.632 1.00 90.19 110 ARG A CA 1
ATOM 780 C C . ARG A 1 110 ? 13.538 9.331 6.404 1.00 90.19 110 ARG A C 1
ATOM 782 O O . ARG A 1 110 ? 14.654 9.591 5.963 1.00 90.19 110 ARG A O 1
ATOM 789 N N . LEU A 1 111 ? 13.078 9.848 7.544 1.00 92.94 111 LEU A N 1
ATOM 790 C CA . LEU A 1 111 ? 13.887 10.701 8.421 1.00 92.94 111 LEU A CA 1
ATOM 791 C C . LEU A 1 111 ? 15.033 9.914 9.059 1.00 92.94 111 LEU A C 1
ATOM 793 O O . LEU A 1 111 ? 16.171 10.378 9.073 1.00 92.94 111 LEU A O 1
ATOM 797 N N . THR A 1 112 ? 14.755 8.706 9.541 1.00 91.75 112 THR A N 1
ATOM 798 C CA . THR A 1 112 ? 15.775 7.809 10.074 1.00 91.75 112 THR A CA 1
ATOM 799 C C . THR A 1 112 ? 16.786 7.449 8.998 1.00 91.75 112 THR A C 1
ATOM 801 O O . THR A 1 112 ? 17.974 7.551 9.261 1.00 91.75 112 THR A O 1
ATOM 804 N N . ASP A 1 113 ? 16.362 7.107 7.783 1.00 88.25 113 ASP A N 1
ATOM 805 C CA . ASP A 1 113 ? 17.282 6.799 6.683 1.00 88.25 113 ASP A CA 1
ATOM 806 C C . ASP A 1 113 ? 18.145 8.009 6.282 1.00 88.25 113 ASP A C 1
ATOM 808 O O . ASP A 1 113 ? 19.281 7.833 5.843 1.00 88.25 113 ASP A O 1
ATOM 812 N N . ALA A 1 114 ? 17.650 9.237 6.468 1.00 87.12 114 ALA A N 1
ATOM 813 C CA . ALA A 1 114 ? 18.418 10.454 6.207 1.00 87.12 114 ALA A CA 1
ATOM 814 C C . ALA A 1 114 ? 19.542 10.698 7.234 1.00 87.12 114 ALA A C 1
ATOM 816 O O . ALA A 1 114 ? 20.564 11.284 6.881 1.00 87.12 114 ALA A O 1
ATOM 817 N N . VAL A 1 115 ? 19.370 10.256 8.486 1.00 88.12 115 VAL A N 1
ATOM 818 C CA . VAL A 1 115 ? 20.329 10.494 9.587 1.00 88.12 115 VAL A CA 1
ATOM 819 C C . VAL A 1 115 ? 21.176 9.253 9.896 1.00 88.12 115 VAL A C 1
ATOM 821 O O . VAL A 1 115 ? 22.381 9.344 10.112 1.00 88.12 115 VAL A O 1
ATOM 824 N N . LEU A 1 116 ? 20.546 8.080 9.902 1.00 82.88 116 LEU A N 1
ATOM 825 C CA . LEU A 1 116 ? 21.062 6.777 10.320 1.00 82.88 116 LEU A CA 1
ATOM 826 C C . LEU A 1 116 ? 20.823 5.732 9.220 1.00 82.88 116 LEU A C 1
ATOM 828 O O . LEU A 1 116 ? 20.176 4.707 9.428 1.00 82.88 116 LEU A O 1
ATOM 832 N N . ALA A 1 117 ? 21.399 5.956 8.037 1.00 70.12 117 ALA A N 1
ATOM 833 C CA . ALA A 1 117 ? 21.327 5.008 6.919 1.00 70.12 117 ALA A CA 1
ATOM 834 C C . ALA A 1 117 ? 22.025 3.653 7.190 1.00 70.12 117 ALA A C 1
ATOM 836 O O . ALA A 1 117 ? 22.054 2.793 6.311 1.00 70.12 117 ALA A O 1
ATOM 837 N N . TRP A 1 118 ? 22.643 3.466 8.361 1.00 68.00 118 TRP A N 1
ATOM 838 C CA . TRP A 1 118 ? 23.390 2.270 8.747 1.00 68.00 118 TRP A CA 1
ATOM 839 C C . TRP A 1 118 ? 22.688 1.537 9.899 1.00 68.00 118 TRP A C 1
ATOM 841 O O . TRP A 1 118 ? 22.343 2.185 10.887 1.00 68.00 118 TRP A O 1
ATOM 851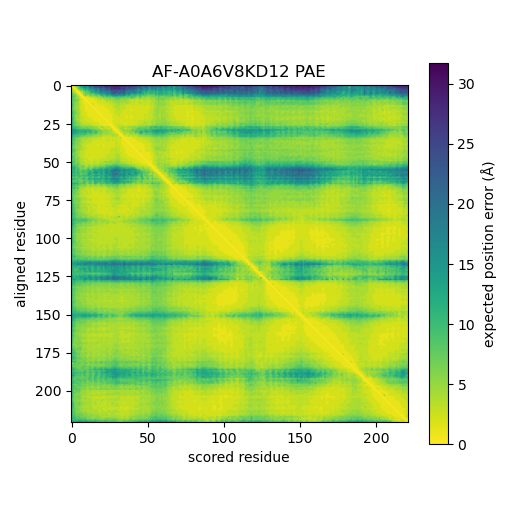 N N . PRO A 1 119 ? 22.507 0.203 9.824 1.00 77.81 119 PRO A N 1
ATOM 852 C CA . PRO A 1 119 ? 22.956 -0.720 8.774 1.00 77.81 119 PRO A CA 1
ATOM 853 C C . PRO A 1 119 ? 22.056 -0.699 7.525 1.00 77.81 119 PRO A C 1
ATOM 855 O O . PRO A 1 119 ? 20.828 -0.703 7.625 1.00 77.81 119 PRO A O 1
ATOM 858 N N . ARG A 1 120 ? 22.666 -0.704 6.332 1.00 78.62 120 ARG A N 1
ATOM 859 C CA . ARG A 1 120 ? 21.937 -0.785 5.052 1.00 78.62 120 ARG A CA 1
ATOM 860 C C . ARG A 1 120 ? 21.445 -2.207 4.801 1.00 78.62 120 ARG A C 1
ATOM 862 O O . ARG A 1 120 ? 22.197 -3.153 5.014 1.00 78.62 120 ARG A O 1
ATOM 869 N N . LEU A 1 121 ? 20.222 -2.348 4.286 1.00 78.50 121 LEU A N 1
ATOM 870 C CA . LEU A 1 121 ? 19.674 -3.656 3.886 1.00 78.50 121 LEU A CA 1
ATOM 871 C C . LEU A 1 121 ? 20.384 -4.228 2.651 1.00 78.50 121 LEU A C 1
ATOM 873 O O . LEU A 1 121 ? 20.549 -5.436 2.519 1.00 78.50 121 LEU A O 1
ATOM 877 N N . ALA A 1 122 ? 20.827 -3.350 1.754 1.00 82.50 122 ALA A N 1
ATOM 878 C CA . ALA A 1 122 ? 21.739 -3.666 0.667 1.00 82.50 122 ALA A CA 1
ATOM 879 C C . ALA A 1 122 ? 22.581 -2.418 0.350 1.00 82.50 122 ALA A C 1
ATOM 881 O O . ALA A 1 122 ? 22.053 -1.306 0.439 1.00 82.50 122 ALA A O 1
ATOM 882 N N . PRO A 1 123 ? 23.860 -2.553 -0.047 1.00 80.44 123 PRO A N 1
ATOM 883 C CA . PRO A 1 123 ? 24.724 -1.404 -0.335 1.00 80.44 123 PRO A CA 1
ATOM 884 C C . PRO A 1 123 ? 24.142 -0.429 -1.369 1.00 80.44 123 PRO A C 1
ATOM 886 O O . PRO A 1 123 ? 24.357 0.780 -1.266 1.00 80.44 123 PRO A O 1
ATOM 889 N N . GLN A 1 124 ? 23.396 -0.969 -2.338 1.00 82.81 124 GLN A N 1
ATOM 890 C CA . GLN A 1 124 ? 22.811 -0.264 -3.477 1.00 82.81 124 GLN A CA 1
ATOM 891 C C . GLN A 1 124 ? 21.424 0.324 -3.186 1.00 82.81 124 GLN A C 1
ATOM 893 O O . GLN A 1 124 ? 20.930 1.129 -3.972 1.00 82.81 124 GLN A O 1
ATOM 898 N N . VAL A 1 125 ? 20.778 -0.067 -2.084 1.00 80.75 125 VAL A N 1
ATOM 899 C CA . VAL A 1 125 ? 19.435 0.413 -1.745 1.00 80.75 125 VAL A CA 1
ATOM 900 C C . VAL A 1 125 ? 19.559 1.607 -0.801 1.00 80.75 125 VAL A C 1
ATOM 902 O O . VAL A 1 125 ? 20.224 1.503 0.229 1.00 80.75 125 VAL A O 1
ATOM 905 N N . PRO A 1 126 ? 18.893 2.738 -1.089 1.00 73.00 126 PRO A N 1
ATOM 906 C CA . PRO A 1 126 ? 18.972 3.945 -0.265 1.00 73.00 126 PRO A CA 1
ATOM 907 C C . PRO A 1 126 ? 18.234 3.841 1.087 1.00 73.00 126 PRO A C 1
ATOM 909 O O . PRO A 1 126 ? 18.001 4.869 1.713 1.00 73.00 126 PRO A O 1
ATOM 912 N N . ARG A 1 127 ? 17.857 2.634 1.537 1.00 72.75 127 ARG A N 1
ATOM 913 C CA . ARG A 1 127 ? 17.163 2.392 2.812 1.00 72.75 127 ARG A CA 1
ATOM 914 C C . ARG A 1 127 ? 18.011 1.657 3.831 1.00 72.75 127 ARG A C 1
ATOM 916 O O . ARG A 1 127 ? 18.621 0.629 3.522 1.00 72.75 127 ARG A O 1
ATOM 923 N N . GLY A 1 128 ? 17.956 2.140 5.065 1.00 78.56 128 GLY A N 1
ATOM 924 C CA . GLY A 1 128 ? 18.486 1.472 6.238 1.00 78.56 128 GLY A CA 1
ATOM 925 C C . GLY A 1 128 ? 17.482 0.477 6.819 1.00 78.56 128 GLY A C 1
ATOM 926 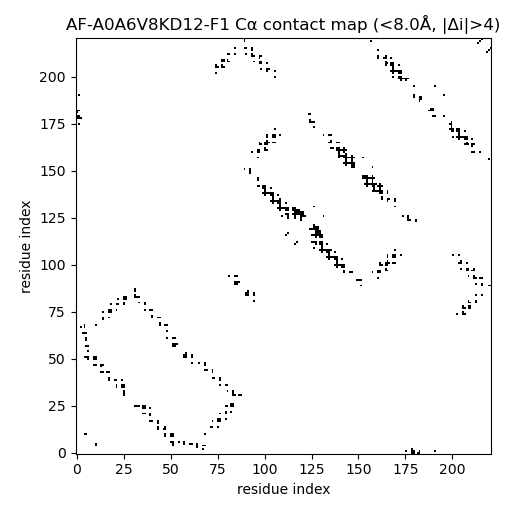O O . GLY A 1 128 ? 16.269 0.689 6.801 1.00 78.56 128 GLY A O 1
ATOM 927 N N . ALA A 1 129 ? 17.992 -0.610 7.399 1.00 84.31 129 ALA A N 1
ATOM 928 C CA . ALA A 1 129 ? 17.178 -1.514 8.211 1.00 84.31 129 ALA A CA 1
ATOM 929 C C . ALA A 1 129 ? 16.599 -0.775 9.430 1.00 84.31 129 ALA A C 1
ATOM 931 O O . ALA A 1 129 ? 15.468 -1.030 9.835 1.00 84.31 129 ALA A O 1
ATOM 932 N N . ALA A 1 130 ? 17.356 0.189 9.966 1.00 87.50 130 ALA A N 1
ATOM 933 C CA . ALA A 1 130 ? 16.923 1.056 11.054 1.00 87.50 130 ALA A CA 1
ATOM 934 C C . ALA A 1 130 ? 15.647 1.831 10.694 1.00 87.50 130 ALA A C 1
ATOM 936 O O . ALA A 1 130 ? 14.694 1.799 11.467 1.00 87.50 130 ALA A O 1
ATOM 937 N N . GLY A 1 131 ? 15.584 2.463 9.515 1.00 88.94 131 GLY A N 1
ATOM 938 C CA . GLY A 1 131 ? 14.397 3.201 9.083 1.00 88.94 131 GLY A CA 1
ATOM 939 C C . GLY A 1 131 ? 13.154 2.322 9.000 1.00 88.94 131 GLY A C 1
ATOM 940 O O . GLY A 1 131 ? 12.093 2.714 9.479 1.00 88.94 131 GLY A O 1
ATOM 941 N N . VAL A 1 132 ? 13.286 1.095 8.489 1.00 90.38 132 VAL A N 1
ATOM 942 C CA . VAL A 1 132 ? 12.169 0.135 8.436 1.00 90.38 132 VAL A CA 1
ATOM 943 C C . VAL A 1 132 ? 11.664 -0.216 9.838 1.00 90.38 132 VAL A C 1
ATOM 945 O O . VAL A 1 132 ? 10.459 -0.171 10.081 1.00 90.38 132 VAL A O 1
ATOM 948 N N . VAL A 1 133 ? 12.571 -0.528 10.768 1.00 92.38 133 VAL A N 1
ATOM 949 C CA . VAL A 1 133 ? 12.207 -0.914 12.139 1.00 92.38 133 VAL A CA 1
ATOM 950 C C . VAL A 1 133 ? 11.592 0.263 12.898 1.00 92.38 133 VAL A C 1
ATOM 952 O O . VAL A 1 133 ? 10.487 0.138 13.424 1.00 92.38 133 VAL A O 1
ATOM 955 N N . PHE A 1 134 ? 12.257 1.421 12.917 1.00 94.06 134 PHE A N 1
ATOM 956 C CA . PHE A 1 134 ? 11.756 2.603 13.622 1.00 94.06 134 PHE A CA 1
ATOM 957 C C . PHE A 1 134 ? 10.460 3.134 13.008 1.00 94.06 134 PHE A C 1
ATOM 959 O O . PHE A 1 134 ? 9.561 3.526 13.750 1.00 94.06 134 PHE A O 1
ATOM 966 N N . GLY A 1 135 ? 10.321 3.087 11.681 1.00 94.50 135 GLY A N 1
ATOM 967 C CA . GLY A 1 135 ? 9.078 3.423 10.990 1.00 94.50 135 GLY A CA 1
ATOM 968 C C . GLY A 1 135 ? 7.925 2.516 11.414 1.00 94.50 135 GLY A C 1
ATOM 969 O O . GLY A 1 135 ? 6.894 3.005 11.876 1.00 94.50 135 GLY A O 1
ATOM 970 N N . ALA A 1 136 ? 8.111 1.194 11.352 1.00 94.94 136 ALA A N 1
ATOM 971 C CA . ALA A 1 136 ? 7.084 0.239 11.763 1.00 94.94 136 ALA A CA 1
ATOM 972 C C . ALA A 1 136 ? 6.703 0.394 13.248 1.00 94.94 136 ALA A C 1
ATOM 974 O O . ALA A 1 136 ? 5.516 0.397 13.581 1.00 94.94 136 ALA A O 1
ATOM 975 N N . MET A 1 137 ? 7.685 0.587 14.137 1.00 97.12 137 MET A N 1
ATOM 976 C CA . MET A 1 137 ? 7.444 0.836 15.563 1.00 97.12 137 MET A CA 1
ATOM 977 C C . MET A 1 137 ? 6.666 2.134 15.794 1.00 97.12 137 MET A C 1
ATOM 979 O O . MET A 1 137 ? 5.693 2.135 16.547 1.00 97.12 137 MET A O 1
ATOM 983 N N . ALA A 1 138 ? 7.053 3.225 15.128 1.00 97.88 138 ALA A N 1
ATOM 984 C CA . ALA A 1 138 ? 6.378 4.510 15.253 1.00 97.88 138 ALA A CA 1
ATOM 985 C C . ALA A 1 138 ? 4.944 4.453 14.716 1.00 97.88 138 ALA A C 1
ATOM 987 O O . ALA A 1 138 ? 4.031 4.900 15.399 1.00 97.88 138 ALA A O 1
ATOM 988 N N . GLY A 1 139 ? 4.720 3.836 13.551 1.00 96.94 139 GLY A N 1
ATOM 989 C CA . GLY A 1 139 ? 3.377 3.636 13.003 1.00 96.94 139 GLY A CA 1
ATOM 990 C C . GLY A 1 139 ? 2.487 2.796 13.922 1.00 96.94 139 GLY A C 1
ATOM 991 O O . GLY A 1 139 ? 1.341 3.164 14.180 1.00 96.94 139 GLY A O 1
ATOM 992 N N . THR A 1 140 ? 3.032 1.714 14.487 1.00 97.56 140 THR A N 1
ATOM 993 C CA . THR A 1 140 ? 2.336 0.863 15.469 1.00 97.56 140 THR A CA 1
ATOM 994 C C . THR A 1 140 ? 1.958 1.650 16.723 1.00 97.56 140 THR A C 1
ATOM 996 O O . THR A 1 140 ? 0.814 1.590 17.170 1.00 97.56 140 THR A O 1
ATOM 999 N N . LEU A 1 141 ? 2.897 2.428 17.270 1.00 97.88 141 LEU A N 1
ATOM 1000 C CA . LEU A 1 141 ? 2.658 3.285 18.429 1.00 97.88 141 LEU A CA 1
ATOM 1001 C C . LEU A 1 141 ? 1.592 4.342 18.129 1.00 97.88 141 LEU A C 1
ATOM 1003 O O . LEU A 1 141 ? 0.667 4.519 18.916 1.00 97.88 141 LEU A O 1
ATOM 1007 N N . THR A 1 142 ? 1.685 5.019 16.983 1.00 97.88 142 THR A N 1
ATOM 1008 C CA . THR A 1 142 ? 0.690 6.004 16.544 1.00 97.88 142 THR A CA 1
ATOM 1009 C C . THR A 1 142 ? -0.696 5.384 16.470 1.00 97.88 142 THR A C 1
ATOM 1011 O O . THR A 1 142 ? -1.645 5.966 16.984 1.00 97.88 142 THR A O 1
ATOM 1014 N N . ALA A 1 143 ? -0.825 4.191 15.896 1.00 96.88 143 ALA A N 1
ATOM 1015 C CA . ALA A 1 143 ? -2.103 3.502 15.823 1.00 96.88 143 ALA A CA 1
ATOM 1016 C C . ALA A 1 143 ? -2.639 3.082 17.194 1.00 96.88 143 ALA A C 1
ATOM 1018 O O . ALA A 1 143 ? -3.841 3.173 17.425 1.00 96.88 143 ALA A O 1
ATOM 1019 N N . ALA A 1 144 ? -1.766 2.658 18.112 1.00 96.75 144 ALA A N 1
ATOM 1020 C CA . ALA A 1 144 ? -2.146 2.330 19.484 1.00 96.75 144 ALA A CA 1
ATOM 1021 C C . ALA A 1 144 ? -2.685 3.561 20.229 1.00 96.75 144 ALA A C 1
ATOM 1023 O O . ALA A 1 144 ? -3.716 3.483 20.894 1.00 96.75 144 ALA A O 1
ATOM 1024 N N . VAL A 1 145 ? -2.011 4.705 20.072 1.00 97.62 145 VAL A N 1
ATOM 1025 C CA . VAL A 1 145 ? -2.418 5.987 20.662 1.00 97.62 145 VAL A CA 1
ATOM 1026 C C . VAL A 1 145 ? -3.719 6.480 20.035 1.00 97.62 145 VAL A C 1
ATOM 1028 O O . VAL A 1 145 ? -4.645 6.829 20.749 1.00 97.62 145 VAL A O 1
ATOM 1031 N N . ILE A 1 146 ? -3.850 6.475 18.708 1.00 96.62 146 ILE A N 1
ATOM 1032 C CA . ILE A 1 146 ? -5.106 6.878 18.059 1.00 96.62 146 ILE A CA 1
ATOM 1033 C C . ILE A 1 146 ? -6.240 5.931 18.473 1.00 96.62 146 ILE A C 1
ATOM 1035 O O . ILE A 1 146 ? -7.319 6.383 18.847 1.00 96.62 146 ILE A O 1
ATOM 1039 N N . GLY A 1 147 ? -5.979 4.624 18.479 1.00 94.00 147 GLY A N 1
ATOM 1040 C CA . GLY A 1 147 ? -6.931 3.596 18.884 1.00 94.00 147 GLY A CA 1
ATOM 1041 C C . GLY A 1 147 ? -7.393 3.705 20.339 1.00 94.00 147 GLY A C 1
ATOM 1042 O O . GLY A 1 147 ? -8.449 3.176 20.657 1.00 94.00 147 GLY A O 1
ATOM 1043 N N . SER A 1 148 ? -6.671 4.411 21.221 1.00 93.81 148 SER A N 1
ATOM 1044 C CA . SER A 1 148 ? -7.157 4.693 22.580 1.00 93.81 148 SER A CA 1
ATOM 1045 C C . SER A 1 148 ? -8.202 5.809 22.641 1.00 93.81 148 SER A C 1
ATOM 1047 O O . SER A 1 148 ? -8.903 5.925 23.641 1.00 93.81 148 SER A O 1
ATOM 1049 N N . PHE A 1 149 ? -8.293 6.642 21.600 1.00 94.12 149 PHE A N 1
ATOM 1050 C CA . PHE A 1 149 ? -9.215 7.783 21.533 1.00 94.12 149 PHE A CA 1
ATOM 1051 C C . PHE A 1 149 ? -10.348 7.594 20.520 1.00 94.12 149 PHE A C 1
ATOM 1053 O O . PHE A 1 149 ? -11.311 8.359 20.526 1.00 94.12 149 PHE A O 1
ATOM 1060 N N . VAL A 1 150 ? -10.246 6.596 19.642 1.00 92.38 150 VAL A N 1
ATOM 1061 C CA . VAL A 1 150 ? -11.239 6.319 18.605 1.00 92.38 150 VAL A CA 1
ATOM 1062 C C . VAL A 1 150 ? -12.225 5.257 19.090 1.00 92.38 150 VAL A C 1
ATOM 1064 O O . VAL A 1 150 ? -11.840 4.181 19.538 1.00 92.38 150 VAL A O 1
ATOM 1067 N N . VAL A 1 151 ? -13.520 5.565 18.989 1.00 88.50 151 VAL A N 1
ATOM 1068 C CA . VAL A 1 151 ? -14.611 4.639 19.338 1.00 88.50 151 VAL A CA 1
ATOM 1069 C C . VAL A 1 151 ? -14.486 3.351 18.518 1.00 88.50 151 VAL A C 1
ATOM 1071 O O . VAL A 1 151 ? -14.117 3.408 17.355 1.00 88.50 151 VAL A O 1
ATOM 1074 N N 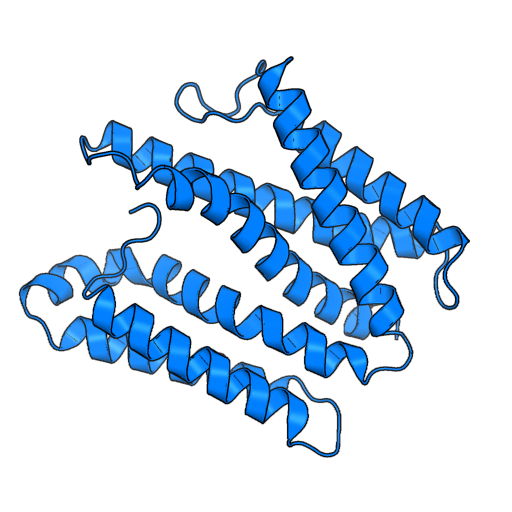. GLY A 1 152 ? -14.784 2.193 19.113 1.00 85.88 152 GLY A N 1
ATOM 1075 C CA . GLY A 1 152 ? -14.693 0.896 18.426 1.00 85.88 152 GLY A CA 1
ATOM 1076 C C . GLY A 1 152 ? -13.285 0.295 18.378 1.00 85.88 152 GLY A C 1
ATOM 1077 O O . GLY A 1 152 ? -13.125 -0.834 17.927 1.00 85.88 152 GLY A O 1
ATOM 1078 N N . PHE A 1 153 ? -12.281 1.004 18.899 1.00 92.00 153 PHE A N 1
ATOM 1079 C CA . PHE A 1 153 ? -10.924 0.500 19.060 1.00 92.00 153 PHE A CA 1
ATOM 1080 C C . PHE A 1 153 ? -10.522 0.400 20.534 1.00 92.00 153 PHE A C 1
ATOM 1082 O O . PHE A 1 153 ? -10.937 1.165 21.400 1.00 92.00 153 PHE A O 1
ATOM 1089 N N . THR A 1 154 ? -9.663 -0.575 20.800 1.00 94.31 154 THR A N 1
ATOM 1090 C CA . THR A 1 154 ? -8.774 -0.622 21.964 1.00 94.31 154 THR A CA 1
ATOM 1091 C C . THR A 1 154 ? -7.347 -0.269 21.528 1.00 94.31 154 THR A C 1
ATOM 1093 O O . THR A 1 154 ? -7.007 -0.479 20.353 1.00 94.31 154 THR A O 1
ATOM 1096 N N . PRO A 1 155 ? -6.462 0.163 22.449 1.00 94.75 155 PRO A N 1
ATOM 1097 C CA . PRO A 1 155 ? -5.055 0.410 22.129 1.00 94.75 155 PRO A CA 1
ATOM 1098 C C . PRO A 1 155 ? -4.387 -0.795 21.456 1.00 94.75 155 PRO A C 1
ATOM 1100 O O . PRO A 1 155 ? -3.633 -0.641 20.499 1.00 94.75 155 PRO A O 1
ATOM 1103 N N . THR A 1 156 ? -4.715 -2.009 21.906 1.00 95.88 156 THR A N 1
ATOM 1104 C CA . THR A 1 156 ? -4.180 -3.257 21.351 1.00 95.88 156 THR A CA 1
ATOM 1105 C C . THR A 1 156 ? -4.676 -3.506 19.930 1.00 95.88 156 THR A C 1
ATOM 1107 O O . THR A 1 156 ? -3.870 -3.774 19.042 1.00 95.88 156 THR A O 1
ATOM 1110 N N . SER A 1 157 ? -5.982 -3.375 19.678 1.00 95.19 157 SER A N 1
ATOM 1111 C CA . SER A 1 157 ? -6.528 -3.537 18.321 1.00 95.19 157 SER A CA 1
ATOM 1112 C C . SER A 1 157 ? -6.002 -2.473 17.351 1.00 95.19 157 SER A C 1
ATOM 1114 O O . SER A 1 157 ? -5.697 -2.789 16.202 1.00 95.19 157 SER A O 1
ATOM 1116 N N . GLY A 1 158 ? -5.810 -1.238 17.834 1.00 95.62 158 GLY A N 1
ATOM 1117 C CA . GLY A 1 158 ? -5.200 -0.153 17.071 1.00 95.62 158 GLY A CA 1
ATOM 1118 C C . GLY A 1 158 ? -3.751 -0.476 16.731 1.00 95.62 158 GLY A C 1
ATOM 1119 O O . GLY A 1 158 ? -3.368 -0.396 15.568 1.00 95.62 158 GLY A O 1
ATOM 1120 N N . ALA A 1 159 ? -2.971 -0.939 17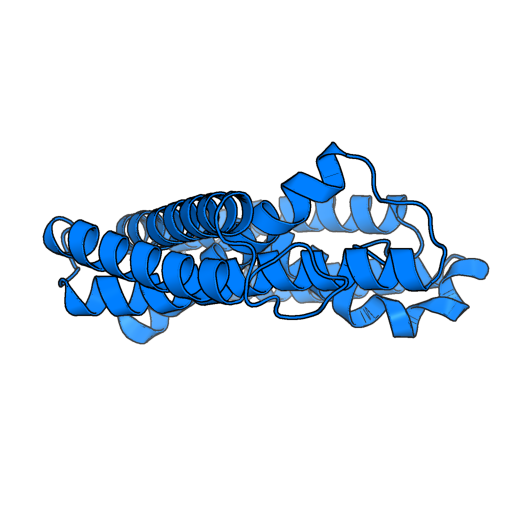.711 1.00 96.69 159 ALA A N 1
ATOM 1121 C CA . ALA A 1 159 ? -1.593 -1.374 17.503 1.00 96.69 159 ALA A CA 1
ATOM 1122 C C . ALA A 1 159 ? -1.491 -2.476 16.439 1.00 96.69 159 ALA A C 1
ATOM 1124 O O . ALA A 1 159 ? -0.653 -2.378 15.553 1.00 96.69 159 ALA A O 1
ATOM 1125 N N . ILE A 1 160 ? -2.355 -3.497 16.480 1.00 97.25 160 ILE A N 1
ATOM 1126 C CA . ILE A 1 160 ? -2.331 -4.602 15.508 1.00 97.25 160 ILE A CA 1
ATOM 1127 C C . ILE A 1 160 ? -2.675 -4.096 14.100 1.00 97.25 160 ILE A C 1
ATOM 1129 O O . ILE A 1 160 ? -1.922 -4.347 13.159 1.00 97.25 160 ILE A O 1
ATOM 1133 N N . ALA A 1 161 ? -3.766 -3.340 13.947 1.00 95.81 161 ALA A N 1
ATOM 1134 C CA . ALA A 1 161 ? -4.170 -2.794 12.649 1.00 95.81 161 ALA A CA 1
ATOM 1135 C C . ALA A 1 161 ? -3.122 -1.829 12.072 1.00 95.81 161 ALA A C 1
ATOM 1137 O O . ALA A 1 161 ? -2.816 -1.862 10.877 1.00 95.81 161 ALA A O 1
ATOM 1138 N N . GLY A 1 162 ? -2.528 -1.005 12.935 1.00 95.94 162 GLY A N 1
ATOM 1139 C CA . GLY A 1 162 ? -1.432 -0.112 12.590 1.00 95.94 162 GLY A CA 1
ATOM 1140 C C . GLY A 1 162 ? -0.158 -0.843 12.209 1.00 95.94 162 GLY A C 1
ATOM 1141 O O . GLY A 1 162 ? 0.453 -0.480 11.214 1.00 95.94 162 GLY A O 1
ATOM 1142 N N . LEU A 1 163 ? 0.224 -1.885 12.950 1.00 96.62 163 LEU A N 1
ATOM 1143 C CA . LEU A 1 163 ? 1.396 -2.706 12.657 1.00 96.62 163 LEU A CA 1
ATOM 1144 C C . LEU A 1 163 ? 1.281 -3.331 11.269 1.00 96.62 163 LEU A C 1
ATOM 1146 O O . LEU A 1 163 ? 2.228 -3.250 10.488 1.00 96.62 163 LEU A O 1
ATOM 1150 N N . VAL A 1 164 ? 0.125 -3.916 10.942 1.00 97.19 164 VAL A N 1
ATOM 1151 C CA . VAL A 1 164 ? -0.119 -4.526 9.628 1.00 97.19 164 VAL A CA 1
ATOM 1152 C C . VAL A 1 164 ? -0.025 -3.472 8.522 1.00 97.19 164 VAL A C 1
ATOM 1154 O O . VAL A 1 164 ? 0.751 -3.645 7.580 1.00 97.19 164 VAL A O 1
ATOM 1157 N N . ALA A 1 165 ? -0.746 -2.353 8.651 1.00 96.69 165 ALA A N 1
ATOM 1158 C CA . ALA A 1 165 ? -0.747 -1.295 7.640 1.00 96.69 165 ALA A CA 1
ATOM 1159 C C . ALA A 1 165 ? 0.635 -0.634 7.476 1.00 96.69 165 ALA A C 1
ATOM 1161 O O . ALA A 1 165 ? 1.138 -0.519 6.359 1.00 96.69 165 ALA A O 1
ATOM 1162 N N . ALA A 1 166 ? 1.291 -0.271 8.581 1.00 96.69 166 ALA A N 1
ATOM 1163 C CA . ALA A 1 166 ? 2.609 0.355 8.588 1.00 96.69 166 ALA A CA 1
ATOM 1164 C C . ALA A 1 166 ? 3.696 -0.566 8.025 1.00 96.69 166 ALA A C 1
ATOM 1166 O O . ALA A 1 166 ? 4.566 -0.091 7.295 1.00 96.69 166 ALA A O 1
ATOM 1167 N N . SER A 1 167 ? 3.644 -1.866 8.336 1.00 94.81 167 SER A N 1
ATOM 1168 C CA . SER A 1 167 ? 4.603 -2.851 7.823 1.00 94.81 167 SER A CA 1
ATOM 1169 C C . SER A 1 167 ? 4.425 -3.065 6.325 1.00 94.81 167 SER A C 1
ATOM 1171 O O . SER A 1 167 ? 5.399 -2.987 5.582 1.00 94.81 167 SER A O 1
ATOM 1173 N N . LEU A 1 168 ? 3.190 -3.271 5.855 1.00 95.12 168 LEU A N 1
ATOM 1174 C CA . LEU A 1 168 ? 2.908 -3.397 4.422 1.00 95.12 168 LEU A CA 1
ATOM 1175 C C . LEU A 1 168 ? 3.291 -2.121 3.666 1.00 95.12 168 LEU A C 1
ATOM 1177 O O . LEU A 1 168 ? 3.907 -2.197 2.603 1.00 95.12 168 LEU A O 1
ATOM 1181 N N . GLY A 1 169 ? 3.010 -0.957 4.253 1.00 94.19 169 GLY A N 1
ATOM 1182 C CA . GLY A 1 169 ? 3.416 0.333 3.716 1.00 94.19 169 GLY A CA 1
ATOM 1183 C C . GLY A 1 169 ? 4.935 0.463 3.579 1.00 94.19 169 GLY A C 1
ATOM 1184 O O . GLY A 1 169 ? 5.439 0.801 2.508 1.00 94.19 169 GLY A O 1
ATOM 1185 N N . ALA A 1 170 ? 5.675 0.131 4.640 1.00 92.81 170 ALA A N 1
ATOM 1186 C CA . ALA A 1 170 ? 7.135 0.161 4.652 1.00 92.81 170 ALA A CA 1
ATOM 1187 C C . ALA A 1 170 ? 7.749 -0.839 3.658 1.00 92.81 170 ALA A C 1
ATOM 1189 O O . ALA A 1 170 ? 8.726 -0.509 2.984 1.00 92.81 170 ALA A O 1
ATOM 1190 N N . LEU A 1 171 ? 7.167 -2.035 3.526 1.00 91.62 171 LEU A N 1
ATOM 1191 C CA . LEU A 1 171 ? 7.605 -3.055 2.572 1.00 91.62 171 LEU A CA 1
ATOM 1192 C C . LEU A 1 171 ? 7.360 -2.629 1.120 1.00 91.62 171 LEU A C 1
ATOM 1194 O O . LEU A 1 171 ? 8.247 -2.816 0.289 1.00 91.62 171 LEU A O 1
ATOM 1198 N N . ALA A 1 172 ? 6.215 -2.013 0.807 1.00 90.94 172 ALA A N 1
ATOM 1199 C CA . ALA A 1 172 ? 5.962 -1.455 -0.524 1.00 90.94 172 ALA A CA 1
ATOM 1200 C C . ALA A 1 172 ? 6.977 -0.360 -0.874 1.00 90.94 172 ALA A C 1
ATOM 1202 O O . ALA A 1 172 ? 7.575 -0.358 -1.951 1.00 90.94 172 ALA A O 1
ATOM 1203 N N . ASP A 1 173 ? 7.209 0.547 0.073 1.00 90.31 173 ASP A N 1
ATOM 1204 C CA . ASP A 1 173 ? 8.134 1.664 -0.075 1.00 90.31 173 ASP A CA 1
ATOM 1205 C C . ASP A 1 173 ? 9.591 1.147 -0.232 1.00 90.31 173 ASP A C 1
ATOM 1207 O O . ASP A 1 173 ? 10.380 1.688 -1.018 1.00 90.31 173 ASP A O 1
ATOM 1211 N N . LEU A 1 174 ? 9.955 0.055 0.455 1.00 88.94 174 LEU A N 1
ATOM 1212 C CA . LEU A 1 174 ? 11.235 -0.653 0.316 1.00 88.94 174 LEU A CA 1
ATOM 1213 C C . LEU A 1 174 ? 11.368 -1.380 -1.029 1.00 88.94 174 LEU A C 1
ATOM 1215 O O . LEU A 1 174 ? 12.421 -1.286 -1.662 1.00 88.94 174 LEU A O 1
ATOM 1219 N N . ALA A 1 175 ? 10.316 -2.059 -1.492 1.00 88.38 175 ALA A N 1
ATOM 1220 C CA . ALA A 1 175 ? 10.301 -2.768 -2.770 1.00 88.38 175 ALA A CA 1
ATOM 1221 C C . ALA A 1 175 ? 10.595 -1.825 -3.947 1.00 88.38 175 ALA A C 1
ATOM 1223 O O . ALA A 1 175 ? 11.370 -2.173 -4.838 1.00 88.38 175 ALA A O 1
ATOM 1224 N N . VAL A 1 176 ? 10.068 -0.596 -3.910 1.00 87.38 176 VAL A N 1
ATOM 1225 C CA . VAL A 1 176 ? 10.398 0.449 -4.896 1.00 87.38 176 VAL A CA 1
ATOM 1226 C C . VAL A 1 176 ? 11.884 0.823 -4.845 1.00 87.38 176 VAL A C 1
ATOM 1228 O O . VAL A 1 176 ? 12.517 0.991 -5.888 1.00 87.38 176 VAL A O 1
ATOM 1231 N N . GLY A 1 177 ? 12.472 0.898 -3.647 1.00 87.12 177 GLY A N 1
ATOM 1232 C CA . GLY A 1 177 ? 13.908 1.135 -3.473 1.00 87.12 177 GLY A CA 1
ATOM 1233 C C . GLY A 1 177 ? 14.775 0.040 -4.102 1.00 87.12 177 GLY A C 1
ATOM 1234 O O . GLY A 1 177 ? 15.738 0.349 -4.805 1.00 87.12 177 GLY A O 1
ATOM 1235 N N . TYR A 1 178 ? 14.407 -1.231 -3.909 1.00 87.25 178 TYR A N 1
ATOM 1236 C CA . TYR A 1 178 ? 15.072 -2.363 -4.566 1.00 87.25 178 TYR A CA 1
ATOM 1237 C C . TYR A 1 178 ? 14.890 -2.348 -6.084 1.00 87.25 178 TYR A C 1
ATOM 1239 O O . TYR A 1 178 ? 15.840 -2.628 -6.816 1.00 87.25 178 TYR A O 1
ATOM 1247 N N . ALA A 1 179 ? 13.701 -1.988 -6.569 1.00 84.00 179 ALA A N 1
ATOM 1248 C CA . ALA A 1 179 ? 13.432 -1.911 -7.998 1.00 84.00 179 ALA A CA 1
ATOM 1249 C C . ALA A 1 179 ? 14.307 -0.844 -8.683 1.00 84.00 179 ALA A C 1
ATOM 1251 O O . ALA A 1 179 ? 14.912 -1.116 -9.720 1.00 84.00 179 ALA A O 1
ATOM 1252 N N . GLU A 1 180 ? 14.446 0.344 -8.087 1.00 84.06 180 GLU A N 1
ATOM 1253 C CA . GLU A 1 180 ? 15.313 1.403 -8.621 1.00 84.06 180 GLU A CA 1
ATOM 1254 C C . GLU A 1 180 ? 16.802 1.026 -8.540 1.00 84.06 180 GLU A C 1
ATOM 1256 O O . GLU A 1 180 ? 17.540 1.252 -9.500 1.00 84.06 180 GLU A O 1
ATOM 1261 N N . ALA A 1 181 ? 17.245 0.389 -7.451 1.00 86.31 181 ALA A N 1
ATOM 1262 C CA . ALA A 1 181 ? 18.615 -0.117 -7.343 1.00 86.31 181 ALA A CA 1
ATOM 1263 C C . ALA A 1 181 ? 18.921 -1.165 -8.431 1.00 86.31 181 ALA A C 1
ATOM 1265 O O . ALA A 1 181 ? 19.961 -1.100 -9.087 1.00 86.31 181 ALA A O 1
ATOM 1266 N N . GLY A 1 182 ? 17.985 -2.086 -8.688 1.00 84.81 182 GLY A N 1
ATOM 1267 C CA . GLY A 1 182 ? 18.090 -3.077 -9.762 1.00 84.81 182 GLY A CA 1
ATOM 1268 C C . GLY A 1 182 ? 18.254 -2.448 -11.147 1.00 84.81 182 GLY A C 1
ATOM 1269 O O . GLY A 1 182 ? 19.075 -2.907 -11.939 1.00 84.81 182 GLY A O 1
ATOM 1270 N N . ARG A 1 183 ? 17.537 -1.351 -11.430 1.00 81.06 183 ARG A N 1
ATOM 1271 C CA . ARG A 1 183 ? 17.690 -0.595 -12.688 1.00 81.06 183 ARG A CA 1
ATOM 1272 C C . ARG A 1 183 ? 19.086 -0.020 -12.859 1.00 81.06 183 ARG A C 1
ATOM 1274 O O . ARG A 1 183 ? 19.660 -0.133 -13.937 1.00 81.06 183 ARG A O 1
ATOM 1281 N N . GLN A 1 184 ? 19.605 0.606 -11.807 1.00 84.62 184 GLN A N 1
ATOM 1282 C CA . GLN A 1 184 ? 20.919 1.244 -11.845 1.00 84.62 184 GLN A CA 1
ATOM 1283 C C . GLN A 1 184 ? 22.020 0.205 -12.067 1.00 84.62 184 GLN A C 1
ATOM 1285 O O . GLN A 1 184 ? 22.916 0.429 -12.875 1.00 84.62 184 GLN A O 1
ATOM 1290 N N . MET A 1 185 ? 21.904 -0.966 -11.432 1.00 86.25 185 MET A N 1
ATOM 1291 C CA . MET A 1 185 ? 22.817 -2.090 -11.670 1.00 86.25 185 MET A CA 1
ATOM 1292 C C . MET A 1 185 ? 22.720 -2.647 -13.099 1.00 86.25 185 MET A C 1
ATOM 1294 O O . MET A 1 185 ? 23.723 -3.097 -13.641 1.00 86.25 185 MET A O 1
ATOM 1298 N N . ALA A 1 186 ? 21.545 -2.579 -13.729 1.00 85.56 186 ALA A N 1
ATOM 1299 C CA . ALA A 1 186 ? 21.338 -2.967 -15.126 1.00 85.56 186 ALA A CA 1
ATOM 1300 C C . ALA A 1 186 ? 21.754 -1.883 -16.148 1.00 85.56 186 ALA A C 1
ATOM 1302 O O . ALA A 1 186 ? 21.542 -2.063 -17.346 1.00 85.56 186 ALA A O 1
ATOM 1303 N N . GLY A 1 187 ? 22.309 -0.748 -15.699 1.00 83.81 187 GLY A N 1
ATOM 1304 C CA . GLY A 1 187 ? 22.713 0.362 -16.568 1.00 83.81 187 GLY A CA 1
ATOM 1305 C C . GLY A 1 187 ? 21.546 1.168 -17.154 1.00 83.81 187 GLY A C 1
ATOM 1306 O O . GLY A 1 187 ? 21.743 1.962 -18.073 1.00 83.81 187 GLY A O 1
ATOM 1307 N N . GLU A 1 188 ? 20.322 0.986 -16.648 1.00 82.69 188 GLU A N 1
ATOM 1308 C CA . GLU A 1 188 ? 19.166 1.764 -17.093 1.00 82.69 188 GLU A CA 1
ATOM 1309 C C . GLU A 1 188 ? 19.196 3.179 -16.481 1.00 82.69 188 GLU A C 1
ATOM 1311 O O . GLU A 1 188 ? 19.550 3.339 -15.309 1.00 82.69 188 GLU A O 1
ATOM 1316 N N . PRO A 1 189 ? 18.753 4.222 -17.213 1.00 79.88 189 PRO A N 1
ATOM 1317 C CA . PRO A 1 189 ? 18.701 5.571 -16.664 1.00 79.88 189 PRO A CA 1
ATOM 1318 C C . PRO A 1 189 ? 17.744 5.643 -15.461 1.00 79.88 189 PRO A C 1
ATOM 1320 O O . PRO A 1 189 ? 16.712 4.946 -15.451 1.00 79.88 189 PRO A O 1
ATOM 1323 N N . PRO A 1 190 ? 18.043 6.498 -14.463 1.00 74.31 190 PRO A N 1
ATOM 1324 C CA . PRO A 1 190 ? 17.194 6.660 -13.292 1.00 74.31 190 PRO A CA 1
ATOM 1325 C C . PRO A 1 190 ? 15.798 7.136 -13.695 1.00 74.31 190 PRO A C 1
ATOM 1327 O O . PRO A 1 190 ? 15.603 7.803 -14.717 1.00 74.31 190 PRO A O 1
ATOM 1330 N N . THR A 1 191 ? 14.803 6.778 -12.890 1.00 75.00 191 THR A N 1
ATOM 1331 C CA . THR A 1 191 ? 13.446 7.300 -13.079 1.00 75.00 191 THR A CA 1
ATOM 1332 C C . THR A 1 191 ? 13.396 8.816 -12.867 1.00 75.00 191 THR A C 1
ATOM 1334 O O . THR A 1 191 ? 14.256 9.399 -12.200 1.00 75.00 191 THR A O 1
ATOM 1337 N N . MET A 1 192 ? 12.389 9.480 -13.456 1.00 81.88 192 MET A N 1
ATOM 1338 C CA . MET A 1 192 ? 12.181 10.915 -13.236 1.00 81.88 192 MET A CA 1
ATOM 1339 C C . MET A 1 192 ? 12.098 11.204 -11.737 1.00 81.88 192 MET A C 1
ATOM 1341 O O . MET A 1 192 ? 11.484 10.436 -10.996 1.00 81.88 192 MET A O 1
ATOM 1345 N N . TRP A 1 193 ? 12.683 12.321 -11.303 1.00 81.31 193 TRP A N 1
ATOM 1346 C CA . TRP A 1 193 ? 12.847 12.645 -9.884 1.00 81.31 193 TRP A CA 1
ATOM 1347 C C . TRP A 1 193 ? 11.543 12.511 -9.085 1.00 81.31 193 TRP A C 1
ATOM 1349 O O . TRP A 1 193 ? 11.540 11.874 -8.035 1.00 81.31 193 TRP A O 1
ATOM 1359 N N . ILE A 1 194 ? 10.429 13.031 -9.613 1.00 81.69 194 ILE A N 1
ATOM 1360 C CA . ILE A 1 194 ? 9.113 12.954 -8.958 1.00 81.69 194 ILE A CA 1
ATOM 1361 C C . ILE A 1 194 ? 8.671 11.496 -8.809 1.00 81.69 194 ILE A C 1
ATOM 1363 O O . ILE A 1 194 ? 8.316 11.066 -7.716 1.00 81.69 194 ILE A O 1
ATOM 1367 N N . ALA A 1 195 ? 8.740 10.716 -9.890 1.00 78.19 195 ALA A N 1
ATOM 1368 C CA . ALA A 1 195 ? 8.336 9.314 -9.878 1.00 78.19 195 ALA A CA 1
ATOM 1369 C C . ALA A 1 195 ? 9.154 8.510 -8.858 1.00 78.19 195 ALA A C 1
ATOM 1371 O O . ALA A 1 195 ? 8.584 7.764 -8.069 1.00 78.19 195 ALA A O 1
ATOM 1372 N N . ARG A 1 196 ? 10.469 8.737 -8.800 1.00 79.81 196 ARG A N 1
ATOM 1373 C CA . ARG A 1 196 ? 11.368 8.042 -7.873 1.00 79.81 196 ARG A CA 1
ATOM 1374 C C . ARG A 1 196 ? 11.018 8.269 -6.399 1.00 79.81 196 ARG A C 1
ATOM 1376 O O . ARG A 1 196 ? 11.137 7.347 -5.598 1.00 79.81 196 ARG A O 1
ATOM 1383 N N . HIS A 1 197 ? 10.605 9.482 -6.033 1.00 83.25 197 HIS A N 1
ATOM 1384 C CA . HIS A 1 197 ? 10.293 9.815 -4.638 1.00 83.25 197 HIS A CA 1
ATOM 1385 C C . HIS A 1 197 ? 8.832 9.545 -4.268 1.00 83.25 197 HIS A C 1
ATOM 1387 O O . HIS A 1 197 ? 8.558 9.264 -3.107 1.00 83.25 197 HIS A O 1
ATOM 1393 N N . MET A 1 198 ? 7.909 9.576 -5.235 1.00 86.62 198 MET A N 1
ATOM 1394 C CA . MET A 1 198 ? 6.477 9.369 -4.989 1.00 86.62 198 MET A CA 1
ATOM 1395 C C . MET A 1 198 ? 6.036 7.906 -5.082 1.00 86.62 198 MET A C 1
ATOM 1397 O O . MET A 1 198 ? 5.096 7.523 -4.393 1.00 86.62 198 MET A O 1
ATOM 1401 N N . GLN A 1 199 ? 6.694 7.072 -5.895 1.00 86.19 199 GLN A N 1
ATOM 1402 C CA . GLN A 1 199 ? 6.276 5.677 -6.110 1.00 86.19 199 GLN A CA 1
ATOM 1403 C C . GLN A 1 199 ? 6.220 4.865 -4.818 1.00 86.19 199 GLN A C 1
ATOM 1405 O O . GLN A 1 199 ? 5.277 4.110 -4.602 1.00 86.19 199 GLN A O 1
ATOM 1410 N N . GLY A 1 200 ? 7.220 5.036 -3.959 1.00 87.62 200 GLY A N 1
ATOM 1411 C CA . GLY A 1 200 ? 7.311 4.295 -2.713 1.00 87.62 200 GLY A CA 1
ATOM 1412 C C . GLY A 1 200 ? 6.206 4.666 -1.712 1.00 87.62 200 GLY A C 1
ATOM 1413 O O . GLY A 1 200 ? 5.441 3.781 -1.328 1.00 87.62 200 GLY A O 1
ATOM 1414 N N . PRO A 1 201 ? 6.032 5.953 -1.349 1.00 90.94 201 PRO A N 1
ATOM 1415 C CA . PRO A 1 201 ? 4.950 6.372 -0.462 1.00 90.94 201 PRO A CA 1
ATOM 1416 C C . PRO A 1 201 ? 3.554 6.070 -1.015 1.00 90.94 201 PRO A C 1
ATOM 1418 O O . PRO A 1 201 ? 2.702 5.584 -0.276 1.00 90.94 201 PRO A O 1
ATOM 1421 N N . LEU A 1 202 ? 3.317 6.298 -2.313 1.00 90.25 202 LEU A N 1
ATOM 1422 C CA . LEU A 1 202 ? 2.024 6.000 -2.938 1.00 90.25 202 LEU A CA 1
ATOM 1423 C C . LEU A 1 202 ? 1.722 4.499 -2.929 1.00 90.25 202 LEU A C 1
ATOM 1425 O O . LEU A 1 202 ? 0.610 4.109 -2.584 1.00 90.25 202 LEU A O 1
ATOM 1429 N N . GLY A 1 203 ? 2.713 3.657 -3.245 1.00 89.69 203 GLY A N 1
ATOM 1430 C CA . GLY A 1 203 ? 2.586 2.205 -3.115 1.00 89.69 203 GLY A CA 1
ATOM 1431 C C . GLY A 1 203 ? 2.335 1.775 -1.669 1.00 89.69 203 GLY A C 1
ATOM 1432 O O . GLY A 1 203 ? 1.538 0.872 -1.422 1.00 89.69 203 GLY A O 1
ATOM 1433 N N . GLY A 1 204 ? 2.952 2.470 -0.710 1.00 92.31 204 GLY A N 1
ATOM 1434 C CA . GLY A 1 204 ? 2.726 2.249 0.712 1.00 92.31 204 GLY A CA 1
ATOM 1435 C C . GLY A 1 204 ? 1.284 2.522 1.135 1.00 92.31 204 GLY A C 1
ATOM 1436 O O . GLY A 1 204 ? 0.661 1.672 1.766 1.00 92.31 204 GLY A O 1
ATOM 1437 N N . PHE A 1 205 ? 0.718 3.660 0.727 1.00 94.81 205 PHE A N 1
ATOM 1438 C CA . PHE A 1 205 ? -0.688 3.976 0.989 1.00 94.81 205 PHE A CA 1
ATOM 1439 C C . PHE A 1 205 ? -1.656 3.046 0.254 1.00 94.81 205 PHE A C 1
ATOM 1441 O O . PHE A 1 205 ? -2.679 2.667 0.821 1.00 94.81 205 PHE A O 1
ATOM 1448 N N . ALA A 1 206 ? -1.323 2.628 -0.967 1.00 93.62 206 ALA A N 1
ATOM 1449 C CA . ALA A 1 206 ? -2.133 1.681 -1.721 1.00 93.62 206 ALA A CA 1
ATOM 1450 C C . ALA A 1 206 ? -2.239 0.321 -1.007 1.00 93.62 206 ALA A C 1
ATOM 1452 O O . ALA A 1 206 ? -3.339 -0.225 -0.890 1.00 93.62 206 ALA A O 1
ATOM 1453 N N . LEU A 1 207 ? -1.130 -0.218 -0.482 1.00 93.25 207 LEU A N 1
ATOM 1454 C CA . LEU A 1 207 ? -1.178 -1.446 0.322 1.00 93.25 207 LEU A CA 1
ATOM 1455 C C . LEU A 1 207 ? -1.835 -1.224 1.684 1.00 93.25 207 LEU A C 1
ATOM 1457 O O . LEU A 1 207 ? -2.553 -2.105 2.153 1.00 93.25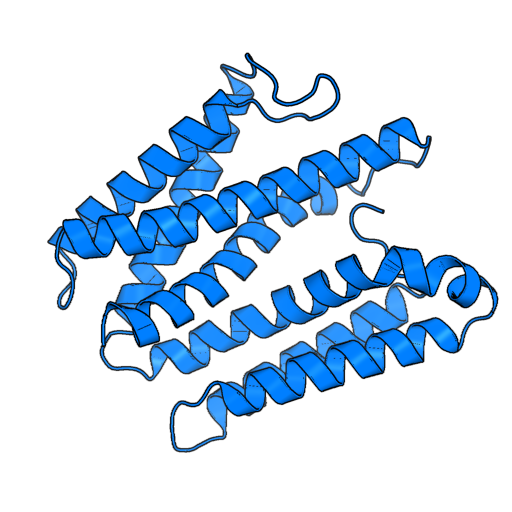 207 LEU A O 1
ATOM 1461 N N . ALA A 1 208 ? -1.644 -0.059 2.303 1.00 95.12 208 ALA A N 1
ATOM 1462 C CA . ALA A 1 208 ? -2.316 0.277 3.553 1.00 95.12 208 ALA A CA 1
ATOM 1463 C C . ALA A 1 208 ? -3.843 0.354 3.399 1.00 95.12 208 ALA A C 1
ATOM 1465 O O . ALA A 1 208 ? -4.556 -0.029 4.321 1.00 95.12 208 ALA A O 1
ATOM 1466 N N . ALA A 1 209 ? -4.357 0.786 2.244 1.00 93.75 209 ALA A N 1
ATOM 1467 C CA . ALA A 1 209 ? -5.790 0.787 1.953 1.00 93.75 209 ALA A CA 1
ATOM 1468 C C . ALA A 1 209 ? -6.377 -0.634 1.898 1.00 93.75 209 ALA A C 1
ATOM 1470 O O . ALA A 1 209 ? -7.397 -0.912 2.535 1.00 93.75 209 ALA A O 1
ATOM 1471 N N . ALA A 1 210 ? -5.690 -1.554 1.213 1.00 92.12 210 ALA A N 1
ATOM 1472 C CA . ALA A 1 210 ? -6.067 -2.967 1.201 1.00 92.12 210 ALA A CA 1
ATOM 1473 C C . ALA A 1 210 ? -5.976 -3.581 2.610 1.00 92.12 210 ALA A C 1
ATOM 1475 O O . ALA A 1 210 ? -6.895 -4.272 3.047 1.00 92.12 210 ALA A O 1
ATOM 1476 N N . ALA A 1 211 ? -4.906 -3.265 3.346 1.00 93.56 211 ALA A N 1
ATOM 1477 C CA . ALA A 1 211 ? -4.710 -3.703 4.723 1.00 93.56 211 ALA A CA 1
ATOM 1478 C C . ALA A 1 211 ? -5.838 -3.220 5.645 1.00 93.56 211 ALA A C 1
ATOM 1480 O O . ALA A 1 211 ? -6.403 -4.015 6.391 1.00 93.56 211 ALA A O 1
ATOM 1481 N N . ALA A 1 212 ? -6.211 -1.942 5.556 1.00 94.69 212 ALA A N 1
ATOM 1482 C CA . ALA A 1 212 ? -7.291 -1.351 6.339 1.00 94.69 212 ALA A CA 1
ATOM 1483 C C . ALA A 1 212 ? -8.621 -2.073 6.097 1.00 94.69 212 ALA A C 1
ATOM 1485 O O . ALA A 1 212 ? -9.320 -2.398 7.055 1.00 94.69 212 ALA A O 1
ATOM 1486 N N . TYR A 1 213 ? -8.938 -2.394 4.837 1.00 92.38 213 TYR A N 1
ATOM 1487 C CA . TYR A 1 213 ? -10.130 -3.177 4.511 1.00 92.38 213 TYR A CA 1
ATOM 1488 C C . TYR A 1 213 ? -10.087 -4.563 5.166 1.00 92.38 213 TYR A C 1
ATOM 1490 O O . TYR A 1 213 ? -11.029 -4.949 5.857 1.00 92.38 213 TYR A O 1
ATOM 1498 N N . THR A 1 214 ? -8.972 -5.288 5.018 1.00 92.25 214 THR A N 1
ATOM 1499 C CA . THR A 1 214 ? -8.827 -6.624 5.618 1.00 92.25 214 THR A CA 1
ATOM 1500 C C . THR A 1 214 ? -8.888 -6.600 7.143 1.00 92.25 214 THR A C 1
ATOM 1502 O O . THR A 1 214 ? -9.534 -7.460 7.731 1.00 92.25 214 THR A O 1
ATOM 1505 N N . MET A 1 215 ? -8.280 -5.603 7.791 1.00 94.19 215 MET A N 1
ATOM 1506 C CA . MET A 1 215 ? -8.306 -5.463 9.247 1.00 94.19 215 MET A CA 1
ATOM 1507 C C . MET A 1 215 ? -9.704 -5.115 9.753 1.00 94.19 215 MET A C 1
ATOM 1509 O O . MET A 1 215 ? -10.127 -5.647 10.774 1.00 94.19 215 MET A O 1
ATOM 1513 N N . CYS A 1 216 ? -10.441 -4.265 9.038 1.00 92.19 216 CYS A N 1
ATOM 1514 C CA . CYS A 1 216 ? -11.810 -3.950 9.420 1.00 92.19 216 CYS A CA 1
ATOM 1515 C C . CYS A 1 216 ? -12.695 -5.196 9.372 1.00 92.19 216 CYS A C 1
ATOM 1517 O O . CYS A 1 216 ? -13.320 -5.521 10.370 1.00 92.19 216 CYS A O 1
ATOM 1519 N N . VAL A 1 217 ? -12.705 -5.902 8.239 1.00 89.38 217 VAL A N 1
ATOM 1520 C CA . VAL A 1 217 ? -13.676 -6.975 7.967 1.00 89.38 217 VAL A CA 1
ATOM 1521 C C . VAL A 1 217 ? -13.314 -8.311 8.625 1.00 89.38 217 VAL A C 1
ATOM 1523 O O . VAL A 1 217 ? -14.193 -9.120 8.893 1.00 89.38 217 VAL A O 1
ATOM 1526 N N . LEU A 1 218 ? -12.026 -8.597 8.842 1.00 89.94 218 LEU A N 1
ATOM 1527 C CA . LEU A 1 218 ? -11.595 -9.902 9.368 1.00 89.94 218 LEU A CA 1
ATOM 1528 C C . LEU A 1 218 ? -11.199 -9.875 10.845 1.00 89.94 218 LEU A C 1
ATOM 1530 O O . LEU A 1 218 ? -11.043 -10.940 11.438 1.00 89.94 218 LEU A O 1
ATOM 1534 N N . PHE A 1 219 ? -10.960 -8.693 11.419 1.00 89.25 219 PHE A N 1
ATOM 1535 C CA . PHE A 1 219 ? -10.427 -8.574 12.778 1.00 89.25 219 PHE A CA 1
ATOM 1536 C C . PHE A 1 219 ? -11.252 -7.670 13.698 1.00 89.25 219 PHE A C 1
ATOM 1538 O O . PHE A 1 219 ? -11.287 -7.928 14.899 1.00 89.25 219 PHE A O 1
ATOM 1545 N N . LEU A 1 220 ? -11.885 -6.615 13.176 1.00 86.88 220 LEU A N 1
ATOM 1546 C CA . LEU A 1 220 ? -12.621 -5.639 13.995 1.00 86.88 220 LEU A CA 1
ATOM 1547 C C . LEU A 1 220 ? -14.140 -5.846 13.990 1.00 86.88 220 LEU A C 1
ATOM 1549 O O . LEU A 1 220 ? -14.810 -5.367 14.904 1.00 86.88 220 LEU A O 1
ATOM 1553 N N . THR A 1 221 ? -14.668 -6.538 12.980 1.00 82.25 221 THR A N 1
ATOM 1554 C CA . THR A 1 221 ? -16.066 -6.989 12.884 1.00 82.25 221 THR A CA 1
ATOM 1555 C C . THR A 1 221 ? -16.186 -8.458 13.242 1.00 82.25 221 THR A C 1
ATOM 1557 O O . THR A 1 221 ? -17.126 -8.797 13.991 1.00 82.25 221 THR A O 1
#

Organism: NCBI:txid1076126

Radius of gyration: 18.27 Å; Cα contacts (8 Å, |Δi|>4): 373; chains: 1; bounding box: 51×26×54 Å

Foldseek 3Di:
DLQCQQPNVQLVVLLVVLLVQLLCQCPVDPALDCVSLVVSLVVSLVSSLVSQVVDPVSVVCSVVNNVRSSLSNLLSSLVSLLSSQVVDPCRVVLLCLLLQLQVQLQVQLVVCLVPPVPPPPDPLFSGRPVSLVRSLVRSLQSQLVSQVVDPLGHSVLSSVLSSQLNNQLSVQLRVSRVSQSVCVVVVHDGDDPCCSVVRSNSSSSSVSSVSSSCSVPPPSD

Solvent-accessible surface area (backbone atoms only — not comparable to full-atom values): 10587 Å² total; per-residue (Å²): 92,70,80,65,44,51,53,50,71,55,39,51,50,35,42,54,52,30,34,54,50,17,45,49,41,36,64,68,52,94,61,81,58,65,66,54,46,51,53,36,39,54,51,31,37,52,50,33,52,53,55,23,56,72,42,76,85,24,46,83,48,45,79,82,28,46,71,54,45,43,49,51,34,47,38,50,38,18,53,28,42,48,59,27,28,56,72,43,99,60,21,58,56,35,47,49,34,11,49,51,4,24,51,46,7,51,52,45,16,54,54,34,24,72,78,40,42,66,58,52,75,40,98,71,31,88,48,11,48,48,8,53,52,54,4,27,52,48,1,15,50,48,4,19,58,48,14,64,74,39,83,99,44,44,37,66,59,18,23,52,45,2,34,54,6,5,42,45,11,47,48,37,29,46,50,38,38,50,26,46,32,52,24,52,76,70,71,44,80,80,68,59,71,66,56,63,67,45,50,16,59,53,42,7,51,17,44,15,31,44,39,27,44,51,40,41,68,75,71,72,104

Sequence (221 aa):
MAIRPPALPAVAGVCAVAALLADIAAVWPQSATILPLFYVSVGGFAAAMLAQLVRPDDRARAKDSLSSTLLIVLGVVSFASLIVLGREPLGTQTIFVCLAATGVSLIVARLTDAVLAWPRLAPQVPRGAAGVVFGAMAGTLTAAVIGSFVVGFTPTSGAIAGLVAASLGALADLAVGYAEAGRQMAGEPPTMWIARHMQGPLGGFALAAAAAYTMCVLFLT

Secondary structure (DSSP, 8-state):
--S--TTHHHHHHHHHHHHHHHHHHHHSSSS--SHHHHHHHHHHHHHHHHHHHHSHHHHTTTGGGHHHHHHHHHHHHHHHHHHHHTTSTTHHHHHHHHHHHHHHHHHHHHHHHHH---SBSSTTSS-BHHHHHHHHHHHHHHHHHHHHHSTT--HHHHHHHHHHHHHHHHHHHHHHHHHHHHHHHTTPPPPPHHHHHHHHHHHHHHHHHHHHHHHIIIII-